Protein AF-A0A925SVD8-F1 (afdb_monomer)

Sequence (324 aa):
MEVRPSERQLLVEGKPATVGARAFDVLMALIDHRDRVVSKNELLDMVWPGLVVEENNLQVQVSSLRKLLGAQSVATVPGRGYRFTLEPEVQEAAAAGAIPARRHNLPSQLTSFIGREQDIADVRQCLAAKRLVTLTSVGGTGKSRLSLQVGAQVVEEFADGVWFVELAPLSDERRVPHAVASVLGVKEEAGRPIIEALVRYARDRQLLVILDNCEHVLQACADLAKQLLQAGERVKILASSREQLHVTGEAIFPVGALDEAEAMRLFVERTVAVQPSFEVTTQNSHHVQEICRRLDGLPLAIELAAARMRAMPVDAIAARLNDC

pLDDT: mean 85.25, std 14.2, range [26.19, 98.75]

Radius of gyration: 24.55 Å; Cα contacts (8 Å, |Δi|>4): 485; chains: 1; bounding box: 46×62×60 Å

Foldseek 3Di:
DDADVVVLWDADPNHTDDADPLLSQLVVVQVVVQVDFAALVNSCCRSPPPDDDDSVVSVVSVVSCCVRHNVQQWDADPPGHIHGGDDPCPPPPDDPDCPDPQLEDQDDDPADDFDPPVVLVVVLVCVVVFQAEEEADPDLLCLVVSLSVSQVVCQVVWPNGEFEFECVVDPDLLCPLVSVCVRSVFDDDPPDDSLVSLLVVLQDGQYEYEAEACANNLQSCQVSSQSSVVRHVNHGYYYYYNDDSPHPRYDYDYRAADDLVRLLVLLQRLLCVQVVPDDDDPVCVVLSSLQCVLQRNRNNSSNVLSNCCNPDPSNVSSVVSVVD

Secondary structure (DSSP, 8-state):
-EEEGGGTEEEETTEEE---HHHHHHHHHHHHTTTSPBPHHHHHHHHSTT----HHHHHHHHHHHHHHH-TTSEEEETTTEEEE----------SSS--PPPSB-PPPPSS---S-HHHHHHHHHHHHH-SEEEEE-SSSS-HHHHHHHHHHHTGGG-TT-EEEEE-TT-S-GGGHHHHHHHHHTPPPPTTS-HHHHHHHHHHT---EEEEE-GGGSHHHHHHHHHHHHHH-TT-EEEEEESS----TTEEEEE--PPPHHHHHHHHHHHHHTT-TT----TTTHHHHHHHHHHTTT-HHHHHHHHHHTTTS-HHHHHHHHHT-

Structure (mmCIF, N/CA/C/O backbone):
data_AF-A0A925SVD8-F1
#
_entry.id   AF-A0A925SVD8-F1
#
loop_
_atom_site.group_PDB
_atom_site.id
_atom_site.type_symbol
_atom_site.label_atom_id
_atom_site.label_alt_id
_atom_site.label_comp_id
_atom_site.label_asym_id
_atom_site.label_entity_id
_atom_site.label_seq_id
_atom_site.pdbx_PDB_ins_code
_atom_site.Cartn_x
_atom_site.Cartn_y
_atom_site.Cartn_z
_atom_site.occupancy
_atom_site.B_iso_or_equiv
_atom_site.auth_seq_id
_atom_site.auth_comp_id
_atom_site.auth_asym_id
_atom_site.auth_atom_id
_atom_site.pdbx_PDB_model_num
ATOM 1 N N . MET A 1 1 ? 14.799 -16.459 19.515 1.00 70.56 1 MET A N 1
ATOM 2 C CA . MET A 1 1 ? 15.379 -17.075 18.289 1.00 70.56 1 MET A CA 1
ATOM 3 C C . MET A 1 1 ? 14.874 -16.300 17.081 1.00 70.56 1 MET A C 1
ATOM 5 O O . MET A 1 1 ? 13.679 -16.052 17.017 1.00 70.56 1 MET A O 1
ATOM 9 N N . GLU A 1 2 ? 15.748 -15.949 16.142 1.00 73.62 2 GLU A N 1
ATOM 10 C CA . GLU A 1 2 ? 15.399 -15.283 14.878 1.00 73.62 2 GLU A CA 1
ATOM 11 C C . GLU A 1 2 ? 15.737 -16.223 13.711 1.00 73.62 2 GLU A C 1
ATOM 13 O O . GLU A 1 2 ? 16.806 -16.831 13.684 1.00 73.62 2 GLU A O 1
ATOM 18 N N . VAL A 1 3 ? 14.819 -16.375 12.757 1.00 71.69 3 VAL A N 1
ATOM 19 C CA . VAL A 1 3 ? 15.037 -17.163 11.536 1.00 71.69 3 VAL A CA 1
ATOM 20 C C . VAL A 1 3 ? 15.052 -16.200 10.361 1.00 71.69 3 VAL A C 1
ATOM 22 O O . VAL A 1 3 ? 14.144 -15.382 10.234 1.00 71.69 3 VAL A O 1
ATOM 25 N N . ARG A 1 4 ? 16.061 -16.307 9.496 1.00 75.94 4 ARG A N 1
ATOM 26 C CA . ARG A 1 4 ? 16.175 -15.559 8.238 1.00 75.94 4 ARG A CA 1
ATOM 27 C C . ARG A 1 4 ? 16.031 -16.533 7.070 1.00 75.94 4 ARG A C 1
ATOM 29 O O . ARG A 1 4 ? 17.027 -17.137 6.661 1.00 75.94 4 ARG A O 1
ATOM 36 N N . PRO A 1 5 ? 14.811 -16.726 6.532 1.00 68.81 5 PRO A N 1
ATOM 37 C CA . PRO A 1 5 ? 14.557 -17.721 5.490 1.00 68.81 5 PRO A CA 1
ATOM 38 C C . PRO A 1 5 ? 15.345 -17.464 4.201 1.00 68.81 5 PRO A C 1
ATOM 40 O O . PRO A 1 5 ? 15.868 -18.405 3.609 1.00 68.81 5 PRO A O 1
ATOM 43 N N . SER A 1 6 ? 15.494 -16.195 3.805 1.00 66.62 6 SER A N 1
ATOM 44 C CA . SER A 1 6 ? 16.227 -15.773 2.600 1.00 66.62 6 SER A CA 1
ATOM 45 C C . SER A 1 6 ? 17.720 -16.107 2.647 1.00 66.62 6 SER A C 1
ATOM 47 O O . SER A 1 6 ? 18.318 -16.401 1.616 1.00 66.62 6 SER A O 1
ATOM 49 N N . GLU A 1 7 ? 18.314 -16.096 3.840 1.00 70.25 7 GLU A N 1
ATOM 50 C CA . GLU A 1 7 ? 19.741 -16.358 4.068 1.00 70.25 7 GLU A CA 1
ATOM 51 C C . GLU A 1 7 ? 20.000 -17.794 4.561 1.00 70.25 7 GLU A C 1
ATOM 53 O O . GLU A 1 7 ? 21.148 -18.168 4.798 1.00 70.25 7 GLU A O 1
ATOM 58 N N . ARG A 1 8 ? 18.940 -18.601 4.742 1.00 71.44 8 ARG A N 1
ATOM 59 C CA . ARG A 1 8 ? 18.958 -19.904 5.443 1.00 71.44 8 ARG A CA 1
ATOM 60 C C . ARG A 1 8 ? 19.734 -19.845 6.762 1.00 71.44 8 ARG A C 1
ATOM 62 O O . ARG A 1 8 ? 20.471 -20.768 7.114 1.00 71.44 8 ARG A O 1
ATOM 69 N N . GLN A 1 9 ? 19.574 -18.737 7.482 1.00 75.75 9 GLN A N 1
ATOM 70 C CA . GLN A 1 9 ? 20.319 -18.451 8.700 1.00 75.75 9 GLN A CA 1
ATOM 71 C C . GLN A 1 9 ? 19.401 -18.522 9.919 1.00 75.75 9 GLN A C 1
ATOM 73 O O . GLN A 1 9 ? 18.263 -18.053 9.904 1.00 75.75 9 GLN A O 1
ATOM 78 N N . LEU A 1 10 ? 19.916 -19.121 10.987 1.00 77.88 10 LEU A N 1
ATOM 79 C CA . LEU A 1 10 ? 19.254 -19.245 12.277 1.00 77.88 10 LEU A CA 1
ATOM 80 C C . LEU A 1 10 ? 20.078 -18.484 13.311 1.00 77.88 10 LEU A C 1
ATOM 82 O O . LEU A 1 10 ? 21.273 -18.740 13.435 1.00 77.88 10 LEU A O 1
ATOM 86 N N . LEU A 1 11 ? 19.463 -17.569 14.053 1.00 74.12 11 LEU A N 1
ATOM 87 C CA . LEU A 1 11 ? 20.093 -16.874 15.168 1.00 74.12 11 LEU A CA 1
ATOM 88 C C . LEU A 1 11 ? 19.467 -17.347 16.482 1.00 74.12 11 LEU A C 1
ATOM 90 O O . LEU A 1 11 ? 18.262 -17.209 16.720 1.00 74.12 11 LEU A O 1
ATOM 94 N N . VAL A 1 12 ? 20.304 -17.882 17.364 1.00 74.75 12 VAL A N 1
ATOM 95 C CA . VAL A 1 12 ? 19.928 -18.289 18.722 1.00 74.75 12 VAL A CA 1
ATOM 96 C C . VAL A 1 12 ? 20.603 -17.313 19.674 1.00 74.75 12 VAL A C 1
ATOM 98 O O . VAL A 1 12 ? 21.812 -17.118 19.590 1.00 74.75 12 VAL A O 1
ATOM 101 N N . GLU A 1 13 ? 19.815 -16.630 20.508 1.00 69.44 13 GLU A N 1
ATOM 102 C CA . GLU A 1 13 ? 20.315 -15.586 21.423 1.00 69.44 13 GLU A CA 1
ATOM 103 C C . GLU A 1 13 ? 21.157 -14.500 20.708 1.00 69.44 13 GLU A C 1
ATOM 105 O O . GLU A 1 13 ? 22.177 -14.033 21.210 1.00 69.44 13 GLU A O 1
ATOM 110 N N . GLY A 1 14 ? 20.758 -14.125 19.484 1.00 62.66 14 GLY A N 1
ATOM 111 C CA . GLY A 1 14 ? 21.445 -13.110 18.673 1.00 62.66 14 GLY A CA 1
ATOM 112 C C . GLY A 1 14 ? 22.752 -13.569 18.012 1.00 62.66 14 GLY A C 1
ATOM 113 O O . GLY A 1 14 ? 23.399 -12.767 17.340 1.00 62.66 14 GLY A O 1
ATOM 114 N N . LYS A 1 15 ? 23.150 -14.842 18.152 1.00 69.50 15 LYS A N 1
ATOM 115 C CA . LYS A 1 15 ? 24.344 -15.410 17.503 1.00 69.50 15 LYS A CA 1
ATOM 116 C C . LYS A 1 15 ? 23.958 -16.352 16.360 1.00 69.50 15 LYS A C 1
ATOM 118 O O . LYS A 1 15 ? 23.052 -17.166 16.549 1.00 69.50 15 LYS A O 1
ATOM 123 N N . PRO A 1 16 ? 24.649 -16.306 15.204 1.00 73.12 16 PRO A N 1
ATOM 124 C CA . PRO A 1 16 ? 24.444 -17.279 14.137 1.00 73.12 16 PRO A CA 1
ATOM 125 C C . PRO A 1 16 ? 24.694 -18.703 14.644 1.00 73.12 16 PRO A C 1
ATOM 127 O O . PRO A 1 16 ? 25.781 -19.021 15.128 1.00 73.12 16 PRO A O 1
ATOM 130 N N . ALA A 1 17 ? 23.683 -19.555 14.531 1.00 76.69 17 ALA A N 1
ATOM 131 C CA . ALA A 1 17 ? 23.743 -20.968 14.856 1.00 76.69 17 ALA A CA 1
ATOM 132 C C . ALA A 1 17 ? 23.874 -21.786 13.567 1.00 76.69 17 ALA A C 1
ATOM 134 O O . ALA A 1 17 ? 23.089 -21.639 12.628 1.00 76.69 17 ALA A O 1
ATOM 135 N N . THR A 1 18 ? 24.861 -22.680 13.528 1.00 74.25 18 THR A N 1
ATOM 136 C CA . THR A 1 18 ? 25.058 -23.589 12.396 1.00 74.25 18 THR A CA 1
ATOM 137 C C . THR A 1 18 ? 23.986 -24.674 12.419 1.00 74.25 18 THR A C 1
ATOM 139 O O . THR A 1 18 ? 24.006 -25.565 13.268 1.00 74.25 18 THR A O 1
ATOM 142 N N . VAL A 1 19 ? 23.058 -24.616 11.467 1.00 78.44 19 VAL A N 1
ATOM 143 C CA . VAL A 1 19 ? 21.990 -25.603 11.284 1.00 78.44 19 VAL A CA 1
ATOM 144 C C . VAL A 1 19 ? 22.141 -26.266 9.918 1.00 78.44 19 VAL A C 1
ATOM 146 O O . VAL A 1 19 ? 22.350 -25.603 8.906 1.00 78.44 19 VAL A O 1
ATOM 149 N N . GLY A 1 20 ? 22.089 -27.599 9.882 1.00 70.75 20 GLY A N 1
ATOM 150 C CA . GLY A 1 20 ? 22.174 -28.341 8.623 1.00 70.75 20 GLY A CA 1
ATOM 151 C C . GLY A 1 20 ? 20.974 -28.038 7.722 1.00 70.75 20 GLY A C 1
ATOM 152 O O . GLY A 1 20 ? 19.866 -27.864 8.222 1.00 70.75 20 GLY A O 1
ATOM 153 N N . ALA A 1 21 ? 21.170 -28.031 6.399 1.00 72.81 21 ALA A N 1
ATOM 154 C CA . ALA A 1 21 ? 20.137 -27.645 5.429 1.00 72.81 21 ALA A CA 1
ATOM 155 C C . ALA A 1 21 ? 18.789 -28.362 5.648 1.00 72.81 21 ALA A C 1
ATOM 157 O O . ALA A 1 21 ? 17.744 -27.725 5.655 1.00 72.81 21 ALA A O 1
ATOM 158 N N . ARG A 1 22 ? 18.817 -29.672 5.931 1.00 78.44 22 ARG A N 1
ATOM 159 C CA . ARG A 1 22 ? 17.603 -30.462 6.199 1.00 78.44 22 ARG A CA 1
ATOM 160 C C . ARG A 1 22 ? 16.969 -30.177 7.560 1.00 78.44 22 ARG A C 1
ATOM 162 O O . ARG A 1 22 ? 15.751 -30.196 7.665 1.00 78.44 22 ARG A O 1
ATOM 169 N N . ALA A 1 23 ? 17.763 -29.887 8.589 1.00 77.00 23 ALA A N 1
ATOM 170 C CA . ALA A 1 23 ? 17.227 -29.441 9.874 1.00 77.00 23 ALA A CA 1
ATOM 171 C C . ALA A 1 23 ? 16.544 -28.072 9.737 1.00 77.00 23 ALA A C 1
ATOM 173 O O . ALA A 1 23 ? 15.492 -27.862 10.332 1.00 77.00 23 ALA A O 1
ATOM 174 N N . PHE A 1 24 ? 17.104 -27.174 8.920 1.00 78.75 24 PHE A N 1
ATOM 175 C CA . PHE A 1 24 ? 16.494 -25.881 8.612 1.00 78.75 24 PHE A CA 1
ATOM 176 C C . PHE A 1 24 ? 15.149 -26.050 7.896 1.00 78.75 24 PHE A C 1
ATOM 178 O O . PHE A 1 24 ? 14.172 -25.416 8.276 1.00 78.75 24 PHE A O 1
ATOM 185 N N . ASP A 1 25 ? 15.071 -26.960 6.925 1.00 81.38 25 ASP A N 1
ATOM 186 C CA . ASP A 1 25 ? 13.829 -27.225 6.188 1.00 81.38 25 ASP A CA 1
ATOM 187 C C . ASP A 1 25 ? 12.735 -27.817 7.096 1.00 81.38 25 ASP A C 1
ATOM 189 O O . ASP A 1 25 ? 11.585 -27.385 7.040 1.00 81.38 25 ASP A O 1
ATOM 193 N N . VAL A 1 26 ? 13.095 -28.737 8.004 1.00 82.00 26 VAL A N 1
ATOM 194 C CA . VAL A 1 26 ? 12.173 -29.247 9.041 1.00 82.00 26 VAL A CA 1
ATOM 195 C C . VAL A 1 26 ? 11.711 -28.124 9.974 1.00 82.00 26 VAL A C 1
ATOM 197 O O . VAL A 1 26 ? 10.539 -28.080 10.343 1.00 82.00 26 VAL A O 1
ATOM 200 N N . LEU A 1 27 ? 12.609 -27.213 10.360 1.00 84.12 27 LEU A N 1
ATOM 201 C CA . LEU A 1 27 ? 12.273 -26.068 11.206 1.00 84.12 27 LEU A CA 1
ATOM 202 C C . LEU A 1 27 ? 11.280 -25.130 10.511 1.00 84.12 27 LEU A C 1
ATOM 204 O O . LEU A 1 27 ? 10.282 -24.767 11.126 1.00 84.12 27 LEU A O 1
ATOM 208 N N . MET A 1 28 ? 11.517 -24.785 9.244 1.00 83.31 28 MET A N 1
ATOM 209 C CA . MET A 1 28 ? 10.611 -23.942 8.457 1.00 83.31 28 MET A CA 1
ATOM 210 C C . MET A 1 28 ? 9.228 -24.582 8.317 1.00 83.31 28 MET A C 1
ATOM 212 O O . MET A 1 28 ? 8.232 -23.948 8.647 1.00 83.31 28 MET A O 1
ATOM 216 N N . ALA A 1 29 ? 9.165 -25.869 7.960 1.00 83.31 29 ALA A N 1
ATOM 217 C CA . ALA A 1 29 ? 7.898 -26.588 7.824 1.00 83.31 29 ALA A CA 1
ATOM 218 C C . ALA A 1 29 ? 7.081 -26.615 9.131 1.00 83.31 29 ALA A C 1
ATOM 220 O O . ALA A 1 29 ? 5.852 -26.538 9.103 1.00 83.31 29 ALA A O 1
ATOM 221 N N . LEU A 1 30 ? 7.758 -26.709 10.281 1.00 84.56 30 LEU A N 1
ATOM 222 C CA . LEU A 1 30 ? 7.135 -26.671 11.605 1.00 84.56 30 LEU A CA 1
ATOM 223 C C . LEU A 1 30 ? 6.723 -25.254 12.044 1.00 84.56 30 LEU A C 1
ATOM 225 O O . LEU A 1 30 ? 5.739 -25.123 12.769 1.00 84.56 30 LEU A O 1
ATOM 229 N N . ILE A 1 31 ? 7.453 -24.213 11.630 1.00 83.06 31 ILE A N 1
ATOM 230 C CA . ILE A 1 31 ? 7.105 -22.806 11.895 1.00 83.06 31 ILE A CA 1
ATOM 231 C C . ILE A 1 31 ? 5.874 -22.395 11.082 1.00 83.06 31 ILE A C 1
ATOM 233 O O . ILE A 1 31 ? 4.952 -21.809 11.651 1.00 83.06 31 ILE A O 1
ATOM 237 N N . ASP A 1 32 ? 5.830 -22.758 9.799 1.00 83.69 32 ASP A N 1
ATOM 238 C CA . ASP A 1 32 ? 4.720 -22.434 8.891 1.00 83.69 32 ASP A CA 1
ATOM 239 C C . ASP A 1 32 ? 3.393 -23.075 9.333 1.00 83.69 32 ASP A C 1
ATOM 241 O O . ASP A 1 32 ? 2.320 -22.562 9.030 1.00 83.69 32 ASP A O 1
ATOM 245 N N . HIS A 1 33 ? 3.462 -24.163 10.109 1.00 86.00 33 HIS A N 1
ATOM 246 C CA . HIS A 1 33 ? 2.309 -24.913 10.622 1.00 86.00 33 HIS A CA 1
ATOM 247 C C . HIS A 1 33 ? 2.248 -24.943 12.156 1.00 86.00 33 HIS A C 1
ATOM 249 O O . HIS A 1 33 ? 1.769 -25.909 12.759 1.00 86.00 33 HIS A O 1
ATOM 255 N N . ARG A 1 34 ? 2.773 -23.904 12.816 1.00 81.81 34 ARG A N 1
ATOM 256 C CA . ARG A 1 34 ? 2.889 -23.839 14.285 1.00 81.81 34 ARG A CA 1
ATOM 257 C C . ARG A 1 34 ? 1.554 -23.896 15.039 1.00 81.81 34 ARG A C 1
ATOM 259 O O . ARG A 1 34 ? 1.544 -24.143 16.244 1.00 81.81 34 ARG A O 1
ATOM 266 N N . ASP A 1 35 ? 0.449 -23.625 14.356 1.00 78.19 35 ASP A N 1
ATOM 267 C CA . ASP A 1 35 ? -0.920 -23.622 14.874 1.00 78.19 35 ASP A CA 1
ATOM 268 C C . ASP A 1 35 ? -1.498 -25.036 15.058 1.00 78.19 35 ASP A C 1
ATOM 270 O O . ASP A 1 35 ? -2.463 -25.221 15.804 1.00 78.19 35 ASP A O 1
ATOM 274 N N . ARG A 1 36 ? -0.885 -26.057 14.446 1.00 85.44 36 ARG A N 1
ATOM 275 C CA . ARG A 1 36 ? -1.334 -27.452 14.532 1.00 85.44 36 ARG A CA 1
ATOM 276 C C . ARG A 1 36 ? -0.186 -28.438 14.745 1.00 85.44 36 ARG A C 1
ATOM 278 O O . ARG A 1 36 ? 0.990 -28.096 14.783 1.00 85.44 36 ARG A O 1
ATOM 285 N N . VAL A 1 37 ? -0.543 -29.703 14.958 1.00 85.25 37 VAL A N 1
ATOM 286 C CA . VAL A 1 37 ? 0.425 -30.809 14.961 1.00 85.25 37 VAL A CA 1
ATOM 287 C C . VAL A 1 37 ? 0.609 -31.262 13.518 1.00 85.25 37 VAL A C 1
ATOM 289 O O . VAL A 1 37 ? -0.381 -31.543 12.843 1.00 85.25 37 VAL A O 1
ATOM 292 N N . VAL A 1 38 ? 1.857 -31.357 13.068 1.00 86.88 38 VAL A N 1
ATOM 293 C CA . VAL A 1 38 ? 2.214 -31.837 11.729 1.00 86.88 38 VAL A CA 1
ATOM 294 C C . VAL A 1 38 ? 2.604 -33.306 11.820 1.00 86.88 38 VAL A C 1
ATOM 296 O O . VAL A 1 38 ? 3.414 -33.691 12.674 1.00 86.88 38 VAL A O 1
ATOM 299 N N . SER A 1 39 ? 2.017 -34.146 10.968 1.00 86.12 39 SER A N 1
ATOM 300 C CA . SER A 1 39 ? 2.292 -35.585 11.006 1.00 86.12 39 SER A CA 1
ATOM 301 C C . SER A 1 39 ? 3.693 -35.922 10.486 1.00 86.12 39 SER A C 1
ATOM 303 O O . SER A 1 39 ? 4.311 -35.144 9.761 1.00 86.12 39 SER A O 1
ATOM 305 N N . LYS A 1 40 ? 4.221 -37.099 10.854 1.00 80.81 40 LYS A N 1
ATOM 306 C CA . LYS A 1 40 ? 5.542 -37.543 10.373 1.00 80.81 40 LYS A CA 1
ATOM 307 C C . LYS A 1 40 ? 5.587 -37.654 8.848 1.00 80.81 40 LYS A C 1
ATOM 309 O O . LYS A 1 40 ? 6.543 -37.180 8.253 1.00 80.81 40 LYS A O 1
ATOM 314 N N . ASN A 1 41 ? 4.558 -38.249 8.244 1.00 81.38 41 ASN A N 1
ATOM 315 C CA . ASN A 1 41 ? 4.484 -38.447 6.794 1.00 81.38 41 ASN A CA 1
ATOM 316 C C . ASN A 1 41 ? 4.405 -37.105 6.066 1.00 81.38 41 ASN A C 1
ATOM 318 O O . ASN A 1 41 ? 5.150 -36.874 5.129 1.00 81.38 41 ASN A O 1
ATOM 322 N N . GLU A 1 42 ? 3.595 -36.181 6.582 1.00 82.38 42 GLU A N 1
ATOM 323 C CA . GLU A 1 42 ? 3.476 -34.826 6.041 1.00 82.38 42 GLU A CA 1
ATOM 324 C C . GLU A 1 42 ? 4.815 -34.069 6.108 1.00 82.38 42 GLU A C 1
ATOM 326 O O . GLU A 1 42 ? 5.219 -33.449 5.131 1.00 82.38 42 GLU A O 1
ATOM 331 N N . LEU A 1 43 ? 5.565 -34.174 7.215 1.00 83.25 43 LEU A N 1
ATOM 332 C CA . LEU A 1 43 ? 6.913 -33.591 7.310 1.00 83.25 43 LEU A CA 1
ATOM 333 C C . LEU A 1 43 ? 7.916 -34.251 6.359 1.00 83.25 43 LEU A C 1
ATOM 335 O O . LEU A 1 43 ? 8.779 -33.559 5.817 1.00 83.25 43 LEU A O 1
ATOM 339 N N . LEU A 1 44 ? 7.827 -35.570 6.171 1.00 81.06 44 LEU A N 1
ATOM 340 C CA . LEU A 1 44 ? 8.678 -36.289 5.225 1.00 81.06 44 LEU A CA 1
ATOM 341 C C . LEU A 1 44 ? 8.396 -35.839 3.789 1.00 81.06 44 LEU A C 1
ATOM 343 O O . LEU A 1 44 ? 9.342 -35.517 3.076 1.00 81.06 44 LEU A O 1
ATOM 347 N N . ASP A 1 45 ? 7.126 -35.715 3.408 1.00 81.50 45 ASP A N 1
ATOM 348 C CA . ASP A 1 45 ? 6.717 -35.275 2.071 1.00 81.50 45 ASP A CA 1
ATOM 349 C C . ASP A 1 45 ? 7.096 -33.811 1.799 1.00 81.50 45 ASP A C 1
ATOM 351 O O . ASP A 1 45 ? 7.557 -33.484 0.705 1.00 81.50 45 ASP A O 1
ATOM 355 N N . MET A 1 46 ? 6.957 -32.928 2.795 1.00 80.50 46 MET A N 1
ATOM 356 C CA . MET A 1 46 ? 7.314 -31.510 2.656 1.00 80.50 46 MET A CA 1
ATOM 357 C C . MET A 1 46 ? 8.824 -31.289 2.535 1.00 80.50 46 MET A C 1
ATOM 359 O O . MET A 1 46 ? 9.269 -30.470 1.732 1.00 80.50 46 MET A O 1
ATOM 363 N N . VAL A 1 47 ? 9.625 -31.994 3.337 1.00 81.19 47 VAL A N 1
ATOM 364 C CA . VAL A 1 47 ? 11.076 -31.755 3.402 1.00 81.19 47 VAL A CA 1
ATOM 365 C C . VAL A 1 47 ? 11.847 -32.630 2.410 1.00 81.19 47 VAL A C 1
ATOM 367 O O . VAL A 1 47 ? 12.881 -32.207 1.889 1.00 81.19 47 VAL A O 1
ATOM 370 N N . TRP A 1 48 ? 11.357 -33.829 2.099 1.00 80.88 48 TRP A N 1
ATOM 371 C CA . TRP A 1 48 ? 11.981 -34.786 1.180 1.00 80.88 48 TRP A CA 1
ATOM 372 C C . TRP A 1 48 ? 11.003 -35.252 0.086 1.00 80.88 48 TRP A C 1
ATOM 374 O O . TRP A 1 48 ? 10.728 -36.449 -0.025 1.00 80.88 48 TRP A O 1
ATOM 384 N N . PRO A 1 49 ? 10.507 -34.342 -0.772 1.00 71.62 49 PRO A N 1
ATOM 385 C CA . PRO A 1 49 ? 9.540 -34.703 -1.803 1.00 71.62 49 PRO A CA 1
ATOM 386 C C . PRO A 1 49 ? 10.119 -35.758 -2.758 1.00 71.62 49 PRO A C 1
ATOM 388 O O . PRO A 1 49 ? 11.184 -35.565 -3.347 1.00 71.62 49 PRO A O 1
ATOM 391 N N . GLY A 1 50 ? 9.412 -36.882 -2.909 1.00 60.69 50 GLY A N 1
ATOM 392 C CA . GLY A 1 50 ? 9.775 -37.958 -3.840 1.00 60.69 50 GLY A CA 1
ATOM 393 C C . GLY A 1 50 ? 10.954 -38.842 -3.413 1.00 60.69 50 GLY A C 1
ATOM 394 O O . GLY A 1 50 ? 11.438 -39.628 -4.228 1.00 60.69 50 GLY A O 1
ATOM 395 N N . LEU A 1 51 ? 11.424 -38.744 -2.164 1.00 68.00 51 LEU A N 1
ATOM 396 C CA . LEU A 1 51 ? 12.494 -39.587 -1.622 1.00 68.00 51 LEU A CA 1
ATOM 397 C C . LEU A 1 51 ? 11.946 -40.520 -0.536 1.00 68.00 51 LEU A C 1
ATOM 399 O O . LEU A 1 51 ? 11.286 -40.078 0.399 1.00 68.00 51 LEU A O 1
ATOM 403 N N . VAL A 1 52 ? 12.271 -41.813 -0.616 1.00 60.19 52 VAL A N 1
ATOM 404 C CA . VAL A 1 52 ? 11.979 -42.763 0.467 1.00 60.19 52 VAL A CA 1
ATOM 405 C C . VAL A 1 52 ? 13.047 -42.598 1.544 1.00 60.19 52 VAL A C 1
ATOM 407 O O . VAL A 1 52 ? 14.204 -42.963 1.343 1.00 60.19 52 VAL A O 1
ATOM 410 N N . VAL A 1 53 ? 12.666 -42.016 2.679 1.00 69.69 53 VAL A N 1
ATOM 411 C CA . VAL A 1 53 ? 13.566 -41.735 3.802 1.00 69.69 53 VAL A CA 1
ATOM 412 C C . VAL A 1 53 ? 13.086 -42.493 5.039 1.00 69.69 53 VAL A C 1
ATOM 414 O O . VAL A 1 53 ? 11.902 -42.481 5.360 1.00 69.69 53 VAL A O 1
ATOM 417 N N . GLU A 1 54 ? 14.005 -43.145 5.755 1.00 62.38 54 GLU A N 1
ATOM 418 C CA . GLU A 1 54 ? 13.680 -43.810 7.022 1.00 62.38 54 GLU A CA 1
ATOM 419 C C . GLU A 1 54 ? 13.192 -42.808 8.081 1.00 62.38 54 GLU A C 1
ATOM 421 O O . GLU A 1 54 ? 13.795 -41.745 8.254 1.00 62.38 54 GLU A O 1
ATOM 426 N N . GLU A 1 55 ? 12.173 -43.174 8.870 1.00 58.81 55 GLU A N 1
ATOM 427 C CA . GLU A 1 55 ? 11.621 -42.321 9.942 1.00 58.81 55 GLU A CA 1
ATOM 428 C C . GLU A 1 55 ? 12.684 -41.806 10.932 1.00 58.81 55 GLU A C 1
ATOM 430 O O . GLU A 1 55 ? 12.544 -40.718 11.503 1.00 58.81 55 GLU A O 1
ATOM 435 N N . ASN A 1 56 ? 13.767 -42.564 11.123 1.00 65.75 56 ASN A N 1
ATOM 436 C CA . ASN A 1 56 ? 14.884 -42.198 11.990 1.00 65.75 56 ASN A CA 1
ATOM 437 C C . ASN A 1 56 ? 15.567 -40.891 11.553 1.00 65.75 56 ASN A C 1
ATOM 439 O O . ASN A 1 56 ? 16.038 -40.137 12.404 1.00 65.75 56 ASN A O 1
ATOM 443 N N . ASN A 1 57 ? 15.571 -40.555 10.257 1.00 69.50 57 ASN A N 1
ATOM 444 C CA . ASN A 1 57 ? 16.159 -39.301 9.775 1.00 69.50 57 ASN A CA 1
ATOM 445 C C . ASN A 1 57 ? 15.409 -38.072 10.295 1.00 69.50 57 ASN A C 1
ATOM 447 O O . ASN A 1 57 ? 16.046 -37.111 10.731 1.00 69.50 57 ASN A O 1
ATOM 451 N N . LEU A 1 58 ? 14.072 -38.108 10.314 1.00 75.94 58 LEU A N 1
ATOM 452 C CA . LEU A 1 58 ? 13.263 -37.015 10.861 1.00 75.94 58 LEU A CA 1
ATOM 453 C C . LEU A 1 58 ? 13.539 -36.839 12.362 1.00 75.94 58 LEU A C 1
ATOM 455 O O . LEU A 1 58 ? 13.708 -35.715 12.835 1.00 75.94 58 LEU A O 1
ATOM 459 N N . GLN A 1 59 ? 13.680 -37.941 13.105 1.00 73.00 59 GLN A N 1
ATOM 460 C CA . GLN A 1 59 ? 14.043 -37.899 14.526 1.00 73.00 59 GLN A CA 1
ATOM 461 C C . GLN A 1 59 ? 15.431 -37.293 14.767 1.00 73.00 59 GLN A C 1
ATOM 463 O O . GLN A 1 59 ? 15.604 -36.529 15.723 1.00 73.00 59 GLN A O 1
ATOM 468 N N . VAL A 1 60 ? 16.410 -37.586 13.904 1.00 75.50 60 VAL A N 1
ATOM 469 C CA . VAL A 1 60 ? 17.759 -36.998 13.971 1.00 75.50 60 VAL A CA 1
ATOM 470 C C . VAL A 1 60 ? 17.705 -35.487 13.741 1.00 75.50 60 VAL A C 1
ATOM 472 O O . VAL A 1 60 ? 18.305 -34.740 14.516 1.00 75.50 60 VAL A O 1
ATOM 475 N N . GLN A 1 61 ? 16.946 -35.014 12.746 1.00 79.88 61 GLN A N 1
ATOM 476 C CA . GLN A 1 61 ? 16.808 -33.573 12.493 1.00 79.88 61 GLN A CA 1
ATOM 477 C C . GLN A 1 61 ? 16.094 -32.857 13.647 1.00 79.88 61 GLN A C 1
ATOM 479 O O . GLN A 1 61 ? 16.584 -31.835 14.126 1.00 79.88 61 GLN A O 1
ATOM 484 N N . VAL A 1 62 ? 15.005 -33.426 14.175 1.00 79.19 62 VAL A N 1
ATOM 485 C CA . VAL A 1 62 ? 14.299 -32.870 15.346 1.00 79.19 62 VAL A CA 1
ATOM 486 C C . VAL A 1 62 ? 15.204 -32.844 16.584 1.00 79.19 62 VAL A C 1
ATOM 488 O O . VAL A 1 62 ? 15.173 -31.887 17.357 1.00 79.19 62 VAL A O 1
ATOM 491 N N . SER A 1 63 ? 16.055 -33.855 16.768 1.00 76.75 63 SER A N 1
ATOM 492 C CA . SER A 1 63 ? 17.025 -33.888 17.870 1.00 76.75 63 SER A CA 1
ATOM 493 C C . SER A 1 63 ? 18.104 -32.813 17.724 1.00 76.75 63 SER A C 1
ATOM 495 O O . SER A 1 63 ? 18.466 -32.176 18.713 1.00 76.75 63 SER A O 1
ATOM 497 N N . SER A 1 64 ? 18.588 -32.566 16.505 1.00 77.38 64 SER A N 1
ATOM 498 C CA . SER A 1 64 ? 19.513 -31.464 16.209 1.00 77.38 64 SER A CA 1
ATOM 499 C C . SER A 1 64 ? 18.871 -30.100 16.472 1.00 77.38 64 SER A C 1
ATOM 501 O O . SER A 1 64 ? 19.496 -29.251 17.103 1.00 77.38 64 SER A O 1
ATOM 503 N N . LEU A 1 65 ? 17.603 -29.913 16.091 1.00 78.56 65 LEU A N 1
ATOM 504 C CA . LEU A 1 65 ? 16.850 -28.695 16.402 1.00 78.56 65 LEU A CA 1
ATOM 505 C C . LEU A 1 65 ? 16.684 -28.495 17.911 1.00 78.56 65 LEU A C 1
ATOM 507 O O . LEU A 1 65 ? 16.948 -27.406 18.401 1.00 78.56 65 LEU A O 1
ATOM 511 N N . ARG A 1 66 ? 16.357 -29.542 18.677 1.00 81.88 66 ARG A N 1
ATOM 512 C CA . ARG A 1 66 ? 16.262 -29.456 20.148 1.00 81.88 66 ARG A CA 1
ATOM 513 C C . ARG A 1 66 ? 17.588 -29.127 20.827 1.00 81.88 66 ARG A C 1
ATOM 515 O O . ARG A 1 66 ? 17.590 -28.438 21.841 1.00 81.88 66 ARG A O 1
ATOM 522 N N . LYS A 1 67 ? 18.710 -29.611 20.288 1.00 77.50 67 LYS A N 1
ATOM 523 C CA . LYS A 1 67 ? 20.046 -29.252 20.792 1.00 77.50 67 LYS A CA 1
ATOM 524 C C . LYS A 1 67 ? 20.369 -27.778 20.550 1.00 77.50 67 LYS A C 1
ATOM 526 O O . LYS A 1 67 ? 21.009 -27.170 21.395 1.00 77.50 67 LYS A O 1
ATOM 531 N N . LEU A 1 68 ? 19.931 -27.228 19.418 1.00 77.25 68 LEU A N 1
ATOM 532 C CA . LEU A 1 68 ? 20.190 -25.837 19.041 1.00 77.25 68 LEU A CA 1
ATOM 533 C C . LEU A 1 68 ? 19.216 -24.846 19.689 1.00 77.25 68 LEU A C 1
ATOM 535 O O . LEU A 1 68 ? 19.618 -23.751 20.055 1.00 77.25 68 LEU A O 1
ATOM 539 N N . LEU A 1 69 ? 17.943 -25.220 19.815 1.00 76.56 69 LEU A N 1
ATOM 540 C CA . LEU A 1 69 ? 16.835 -24.329 20.178 1.00 76.56 69 LEU A CA 1
ATOM 541 C C . LEU A 1 69 ? 16.259 -24.595 21.573 1.00 76.56 69 LEU A C 1
ATOM 543 O O . LEU A 1 69 ? 15.312 -23.935 21.992 1.00 76.56 69 LEU A O 1
ATOM 547 N N . GLY A 1 70 ? 16.790 -25.593 22.277 1.00 77.38 70 GLY A N 1
ATOM 548 C CA . GLY A 1 70 ? 16.278 -26.067 23.557 1.00 77.38 70 GLY A CA 1
ATOM 549 C C . GLY A 1 70 ? 15.314 -27.248 23.418 1.00 77.38 70 GLY A C 1
ATOM 550 O O . GLY A 1 70 ? 14.612 -27.418 22.418 1.00 77.38 70 GLY A O 1
ATOM 551 N N . ALA A 1 71 ? 15.263 -28.090 24.453 1.00 74.06 71 ALA A N 1
ATOM 552 C CA . ALA A 1 71 ? 14.495 -29.339 24.453 1.00 74.06 71 ALA A CA 1
ATOM 553 C C . ALA A 1 71 ? 12.982 -29.139 24.234 1.00 74.06 71 ALA A C 1
ATOM 555 O O . ALA A 1 71 ? 12.327 -30.020 23.680 1.00 74.06 71 ALA A O 1
ATOM 556 N N . GLN A 1 72 ? 12.454 -27.972 24.618 1.00 77.75 72 GLN A N 1
ATOM 557 C CA . GLN A 1 72 ? 11.040 -27.604 24.487 1.00 77.75 72 GLN A CA 1
ATOM 558 C C . GLN A 1 72 ? 10.702 -26.933 23.149 1.00 77.75 72 GLN A C 1
ATOM 560 O O . GLN A 1 72 ? 9.586 -26.457 22.973 1.00 77.75 72 GLN A O 1
ATOM 565 N N . SER A 1 73 ? 11.639 -26.870 22.199 1.00 80.06 73 SER A N 1
ATOM 566 C CA . SER A 1 73 ? 11.416 -26.159 20.934 1.00 80.06 73 SER A CA 1
ATOM 567 C C . SER A 1 73 ? 10.469 -26.866 19.971 1.00 80.06 73 SER A C 1
ATOM 569 O O . SER A 1 73 ? 9.709 -26.225 19.248 1.00 80.06 73 SER A O 1
ATOM 571 N N . VAL A 1 74 ? 10.490 -28.197 19.990 1.00 83.25 74 VAL A N 1
ATOM 572 C CA . VAL A 1 74 ? 9.611 -29.051 19.194 1.00 83.25 74 VAL A CA 1
ATOM 573 C C . VAL A 1 74 ? 9.037 -30.120 20.111 1.00 83.25 74 VAL A C 1
ATOM 575 O O . VAL A 1 74 ? 9.771 -30.998 20.576 1.00 83.25 74 VAL A O 1
ATOM 578 N N . ALA A 1 75 ? 7.730 -30.094 20.348 1.00 82.88 75 ALA A N 1
ATOM 579 C CA . ALA A 1 75 ? 7.028 -31.134 21.088 1.00 82.88 75 A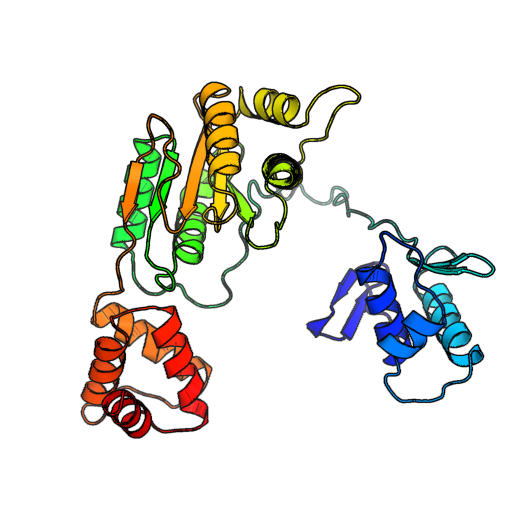LA A CA 1
ATOM 580 C C . ALA A 1 75 ? 6.739 -32.343 20.190 1.00 82.88 75 ALA A C 1
ATOM 582 O O . ALA A 1 75 ? 6.237 -32.202 19.074 1.00 82.88 75 ALA A O 1
ATOM 583 N N . THR A 1 76 ? 7.024 -33.547 20.693 1.00 81.75 76 THR A N 1
ATOM 584 C CA . THR A 1 76 ? 6.527 -34.790 20.084 1.00 81.75 76 THR A CA 1
ATOM 585 C C . THR A 1 76 ? 5.139 -35.076 20.643 1.00 81.75 76 THR A C 1
ATOM 587 O O . THR A 1 76 ? 4.989 -35.202 21.857 1.00 81.75 76 THR A O 1
ATOM 590 N N . VAL A 1 77 ? 4.144 -35.238 19.774 1.00 79.25 77 VAL A N 1
ATOM 591 C CA . VAL A 1 77 ? 2.812 -35.724 20.152 1.00 79.25 77 VAL A CA 1
ATOM 592 C C . VAL A 1 77 ? 2.728 -37.208 19.777 1.00 79.25 77 VAL A C 1
ATOM 594 O O . VAL A 1 77 ? 2.705 -37.524 18.580 1.00 79.25 77 VAL A O 1
ATOM 597 N N . PRO A 1 78 ? 2.719 -38.137 20.757 1.00 67.75 78 PRO A N 1
ATOM 598 C CA . PRO A 1 78 ? 2.727 -39.574 20.491 1.00 67.75 78 PRO A CA 1
ATOM 599 C C . PRO A 1 78 ? 1.617 -39.988 19.519 1.00 67.75 78 PRO A C 1
ATOM 601 O O . PRO A 1 78 ? 0.465 -39.589 19.672 1.00 67.75 78 PRO A O 1
ATOM 604 N N . GLY A 1 79 ? 1.979 -40.750 18.485 1.00 69.88 79 GLY A N 1
ATOM 605 C CA . GLY A 1 79 ? 1.048 -41.223 17.455 1.00 69.88 79 GLY A CA 1
ATOM 606 C C . GLY A 1 79 ? 0.493 -40.152 16.504 1.00 69.88 79 GLY A C 1
ATOM 607 O O . GLY A 1 79 ? -0.267 -40.505 15.611 1.00 69.88 79 GLY A O 1
ATOM 608 N N . ARG A 1 80 ? 0.853 -38.868 16.661 1.00 75.19 80 ARG A N 1
ATOM 609 C CA . ARG A 1 80 ? 0.325 -37.768 15.829 1.00 75.19 80 ARG A CA 1
ATOM 610 C C . ARG A 1 80 ? 1.391 -36.981 15.075 1.00 75.19 80 ARG A C 1
ATOM 612 O O . ARG A 1 80 ? 1.104 -36.537 13.974 1.00 75.19 80 ARG A O 1
ATOM 619 N N . GLY A 1 81 ? 2.604 -36.840 15.614 1.00 85.88 81 GLY A N 1
ATOM 620 C CA . GLY A 1 81 ? 3.712 -36.166 14.927 1.00 85.88 81 GLY A CA 1
ATOM 621 C C . GLY A 1 81 ? 4.420 -35.129 15.793 1.00 85.88 81 GLY A C 1
ATOM 622 O O . GLY A 1 81 ? 4.677 -35.381 16.973 1.00 85.88 81 GLY A O 1
ATOM 623 N N . TYR A 1 82 ? 4.758 -33.981 15.207 1.00 85.56 82 TYR A N 1
ATOM 624 C CA . TYR A 1 82 ? 5.554 -32.931 15.842 1.00 85.56 82 TYR A CA 1
ATOM 625 C C . TYR A 1 82 ? 4.846 -31.577 15.790 1.00 85.56 82 TYR A C 1
ATOM 627 O O . TYR A 1 82 ? 4.076 -31.296 14.876 1.00 85.56 82 TYR A O 1
ATOM 635 N N . ARG A 1 83 ? 5.112 -30.727 16.782 1.00 85.75 83 ARG A N 1
ATOM 636 C CA . ARG A 1 83 ? 4.601 -29.354 16.849 1.00 85.75 83 ARG A CA 1
ATOM 637 C C . ARG A 1 83 ? 5.706 -28.416 17.306 1.00 85.75 83 ARG A C 1
ATOM 639 O O . ARG A 1 83 ? 6.402 -28.733 18.270 1.00 85.75 83 ARG A O 1
ATOM 646 N N . PHE A 1 84 ? 5.840 -27.266 16.655 1.00 86.38 84 PHE A N 1
ATOM 647 C CA . PHE A 1 84 ? 6.736 -26.212 17.120 1.00 86.38 84 PHE A CA 1
ATOM 648 C C . PHE A 1 84 ? 6.156 -25.534 18.362 1.00 86.38 84 PHE A C 1
ATOM 650 O O . PHE A 1 84 ? 4.999 -25.118 18.362 1.00 86.38 84 PHE A O 1
ATOM 657 N N . THR A 1 85 ? 6.937 -25.460 19.435 1.00 78.62 85 THR A N 1
ATOM 658 C CA . THR A 1 85 ? 6.458 -25.034 20.759 1.00 78.62 85 THR A CA 1
ATOM 659 C C . THR A 1 85 ? 7.240 -23.876 21.357 1.00 78.62 85 THR A C 1
ATOM 661 O O . THR A 1 85 ? 6.882 -23.431 22.443 1.00 78.62 85 THR A O 1
ATOM 664 N N . LEU A 1 86 ? 8.244 -23.333 20.654 1.00 70.06 86 LEU A N 1
ATOM 665 C CA . LEU A 1 86 ? 8.756 -22.017 21.031 1.00 70.06 86 LEU A CA 1
ATOM 666 C C . LEU A 1 86 ? 7.684 -20.972 20.734 1.00 70.06 86 LEU A C 1
ATOM 668 O O . LEU A 1 86 ? 7.325 -20.707 19.581 1.00 70.06 86 LEU A O 1
ATOM 672 N N . GLU A 1 87 ? 7.179 -20.365 21.796 1.00 53.25 87 GLU A N 1
ATOM 673 C CA . GLU A 1 87 ? 6.537 -19.067 21.696 1.00 53.25 87 GLU A CA 1
ATOM 674 C C . GLU A 1 87 ? 7.586 -18.086 21.153 1.00 53.25 87 GLU A C 1
ATOM 676 O O . GLU A 1 87 ? 8.766 -18.193 21.507 1.00 53.25 87 GLU A O 1
ATOM 681 N N . PRO A 1 88 ? 7.220 -17.188 20.222 1.00 49.06 88 PRO A N 1
ATOM 682 C CA . PRO A 1 88 ? 8.159 -16.152 19.856 1.00 49.06 88 PRO A CA 1
ATOM 683 C C . PRO A 1 88 ? 8.375 -15.344 21.135 1.00 49.06 88 PRO A C 1
ATOM 685 O O . PRO A 1 88 ? 7.422 -14.773 21.664 1.00 49.06 88 PRO A O 1
ATOM 688 N N . GLU A 1 89 ? 9.606 -15.312 21.642 1.00 38.47 89 GLU A N 1
ATOM 689 C CA . GLU A 1 89 ? 10.028 -14.191 22.469 1.00 38.47 89 GLU A CA 1
ATOM 690 C C . GLU A 1 89 ? 9.829 -12.960 21.591 1.00 38.47 89 GLU A C 1
ATOM 692 O O . GLU A 1 89 ? 10.660 -12.614 20.750 1.00 38.47 89 GLU A O 1
ATOM 697 N N . VAL A 1 90 ? 8.650 -12.354 21.722 1.00 38.19 90 VAL A N 1
ATOM 698 C CA . VAL A 1 90 ? 8.435 -10.959 21.397 1.00 38.19 90 VAL A CA 1
ATOM 699 C C . VAL A 1 90 ? 9.464 -10.275 22.264 1.00 38.19 90 VAL A C 1
ATOM 701 O O . VAL A 1 90 ? 9.321 -10.219 23.483 1.00 38.19 90 VAL A O 1
ATOM 704 N N . GLN A 1 91 ? 10.570 -9.900 21.640 1.00 34.94 91 GLN A N 1
ATOM 705 C CA . GLN A 1 91 ? 11.653 -9.232 22.314 1.00 34.94 91 GLN A CA 1
ATOM 706 C C . GLN A 1 91 ? 11.099 -7.861 22.702 1.00 34.94 91 GLN A C 1
ATOM 708 O O . GLN A 1 91 ? 11.162 -6.901 21.936 1.00 34.94 91 GLN A O 1
ATOM 713 N N . GLU A 1 92 ? 10.483 -7.796 23.885 1.00 35.00 92 GLU A N 1
ATOM 714 C CA . GLU A 1 92 ? 10.476 -6.596 24.698 1.00 35.00 92 GLU A CA 1
ATOM 715 C C . GLU A 1 92 ? 11.937 -6.180 24.762 1.00 35.00 92 GLU A C 1
ATOM 717 O O . GLU A 1 92 ? 12.772 -6.827 25.396 1.00 35.00 92 GLU A O 1
ATOM 722 N N . ALA A 1 93 ? 12.259 -5.159 23.973 1.00 33.41 93 ALA A N 1
ATOM 723 C CA . ALA A 1 93 ? 13.537 -4.497 24.009 1.00 33.41 93 ALA A CA 1
ATOM 724 C C . ALA A 1 93 ? 13.769 -4.071 25.459 1.00 33.41 93 ALA A C 1
ATOM 726 O O . ALA A 1 93 ? 13.205 -3.085 25.937 1.00 33.41 93 ALA A O 1
ATOM 727 N N . ALA A 1 94 ? 14.565 -4.865 26.172 1.00 33.62 94 ALA A N 1
ATOM 728 C CA . ALA A 1 94 ? 15.063 -4.507 27.477 1.00 33.62 94 ALA A CA 1
ATOM 729 C C . ALA A 1 94 ? 15.745 -3.146 27.343 1.00 33.62 94 ALA A C 1
ATOM 731 O O . ALA A 1 94 ? 16.568 -2.925 26.453 1.00 33.62 94 ALA A O 1
ATOM 732 N N . ALA A 1 95 ? 15.329 -2.233 28.215 1.00 37.81 95 ALA A N 1
ATOM 733 C CA . ALA A 1 95 ? 15.757 -0.853 28.270 1.00 37.81 95 ALA A CA 1
ATOM 734 C C . ALA A 1 95 ? 17.290 -0.729 28.235 1.00 37.81 95 ALA A C 1
ATOM 736 O O . ALA A 1 95 ? 17.973 -0.881 29.244 1.00 37.81 95 ALA A O 1
ATOM 737 N N . ALA A 1 96 ? 17.816 -0.393 27.063 1.00 33.91 96 ALA A N 1
ATOM 738 C CA . ALA A 1 96 ? 19.155 0.133 26.862 1.00 33.91 96 ALA A CA 1
ATOM 739 C C . ALA A 1 96 ? 19.019 1.320 25.902 1.00 33.91 96 ALA A C 1
ATOM 741 O O . ALA A 1 96 ? 19.178 1.192 24.694 1.00 33.91 96 ALA A O 1
ATOM 742 N N . GLY A 1 97 ? 18.628 2.463 26.474 1.00 26.19 97 GLY A N 1
ATOM 743 C CA . GLY A 1 97 ? 18.271 3.681 25.748 1.00 26.19 97 GLY A CA 1
ATOM 744 C C . GLY A 1 97 ? 16.894 3.558 25.104 1.00 26.19 97 GLY A C 1
ATOM 745 O O . GLY A 1 97 ? 16.693 2.749 24.207 1.00 26.19 97 GLY A O 1
ATOM 746 N N . ALA A 1 98 ? 15.923 4.345 25.567 1.00 29.52 98 ALA A N 1
ATOM 747 C CA . ALA A 1 98 ? 14.612 4.428 24.938 1.00 29.52 98 ALA A CA 1
ATOM 748 C C . ALA A 1 98 ? 14.762 4.927 23.490 1.00 29.52 98 ALA A C 1
ATOM 750 O O . ALA A 1 98 ? 14.737 6.126 23.227 1.00 29.52 98 ALA A O 1
ATOM 751 N N . ILE A 1 99 ? 14.919 4.000 22.546 1.00 31.27 99 ILE A N 1
ATOM 752 C CA . ILE A 1 99 ? 14.534 4.234 21.163 1.00 31.27 99 ILE A CA 1
ATOM 753 C C . ILE A 1 99 ? 13.004 4.252 21.222 1.00 31.27 99 ILE A C 1
ATOM 755 O O . ILE A 1 99 ? 12.419 3.237 21.609 1.00 31.27 99 ILE A O 1
ATOM 759 N N . PRO A 1 100 ? 12.336 5.386 20.953 1.00 36.72 100 PRO A N 1
ATOM 760 C CA . PRO A 1 100 ? 10.883 5.437 21.014 1.00 36.72 100 PRO A CA 1
ATOM 761 C C . PRO A 1 100 ? 10.318 4.328 20.124 1.00 36.72 100 PRO A C 1
ATOM 763 O O . PRO A 1 100 ? 10.764 4.166 18.985 1.00 36.72 100 PRO A O 1
ATOM 766 N N . ALA A 1 101 ? 9.364 3.550 20.651 1.00 54.38 101 ALA A N 1
ATOM 767 C CA . ALA A 1 101 ? 8.593 2.611 19.847 1.00 54.38 101 ALA A CA 1
ATOM 768 C C . ALA A 1 101 ? 8.108 3.376 18.613 1.00 54.38 101 ALA A C 1
ATOM 770 O O . ALA A 1 101 ? 7.419 4.392 18.757 1.00 54.38 101 ALA A O 1
ATOM 771 N N . ARG A 1 102 ? 8.560 2.966 17.419 1.00 59.84 102 ARG A N 1
ATOM 772 C CA . ARG A 1 102 ? 8.188 3.653 16.180 1.00 59.84 102 ARG A CA 1
ATOM 773 C C . ARG A 1 102 ? 6.670 3.728 16.155 1.00 59.84 102 ARG A C 1
ATOM 775 O O . ARG A 1 102 ? 6.000 2.704 16.251 1.00 59.84 102 ARG A O 1
ATOM 782 N N . ARG A 1 103 ? 6.128 4.938 16.039 1.00 83.44 103 ARG A N 1
ATOM 783 C CA . ARG A 1 103 ? 4.681 5.178 15.968 1.00 83.44 103 ARG A CA 1
ATOM 784 C C . ARG A 1 103 ? 4.139 4.821 14.576 1.00 83.44 103 ARG A C 1
ATOM 786 O O . ARG A 1 103 ? 3.296 5.521 14.042 1.00 83.44 103 ARG A O 1
ATOM 793 N N . HIS A 1 104 ? 4.684 3.791 13.936 1.00 88.94 104 HIS A N 1
ATOM 794 C CA . HIS A 1 104 ? 4.226 3.287 12.650 1.00 88.94 104 HIS A CA 1
ATOM 795 C C . HIS A 1 104 ? 4.792 1.891 12.368 1.00 88.94 104 HIS A C 1
ATOM 797 O O . HIS A 1 104 ? 5.850 1.523 12.881 1.00 88.94 104 HIS A O 1
ATOM 803 N N . ASN A 1 105 ? 4.126 1.146 11.484 1.00 87.38 105 ASN A N 1
ATOM 804 C CA . ASN A 1 105 ? 4.572 -0.161 10.977 1.00 87.38 105 ASN A CA 1
ATOM 805 C C . ASN A 1 105 ? 4.858 -0.162 9.459 1.00 87.38 105 ASN A C 1
ATOM 807 O O . ASN A 1 105 ? 4.950 -1.228 8.855 1.00 87.38 105 ASN A O 1
ATOM 811 N N . LEU A 1 106 ? 4.975 1.019 8.837 1.00 85.81 106 LEU A N 1
ATOM 812 C CA . LEU A 1 106 ? 5.186 1.142 7.390 1.00 85.81 106 LEU A CA 1
ATOM 813 C C . LEU A 1 106 ? 6.449 0.386 6.925 1.00 85.81 106 LEU A C 1
ATOM 815 O O . LEU 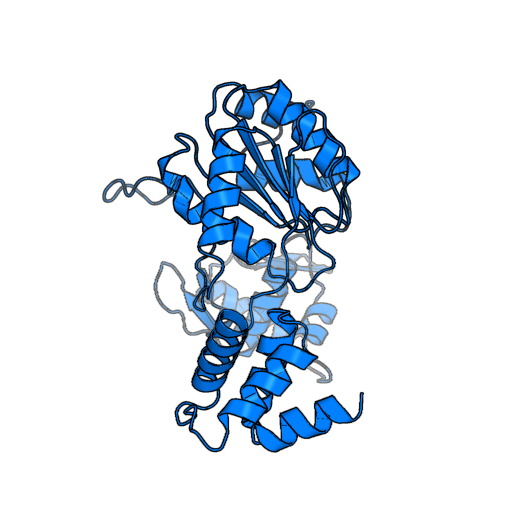A 1 106 ? 7.530 0.647 7.467 1.00 85.81 106 LEU A O 1
ATOM 819 N N . PRO A 1 107 ? 6.343 -0.514 5.927 1.00 78.88 107 PRO A N 1
ATOM 820 C CA . PRO A 1 107 ? 7.489 -1.237 5.396 1.00 78.88 107 PRO A CA 1
ATOM 821 C C . PRO A 1 107 ? 8.461 -0.291 4.685 1.00 78.88 107 PRO A C 1
ATOM 823 O O . PRO A 1 107 ? 8.063 0.670 4.024 1.00 78.88 107 PRO A O 1
ATOM 826 N N . SER A 1 108 ? 9.758 -0.588 4.780 1.00 73.38 108 SER A N 1
ATOM 827 C CA . SER A 1 108 ? 10.771 0.099 3.979 1.00 73.38 108 SER A CA 1
ATOM 828 C C . SER A 1 108 ? 10.586 -0.243 2.501 1.00 73.38 108 SER A C 1
ATOM 830 O O . SER A 1 108 ? 10.553 -1.415 2.128 1.00 73.38 108 SER A O 1
ATOM 832 N N . GLN A 1 109 ? 10.493 0.775 1.646 1.00 68.62 109 GLN A N 1
ATOM 833 C CA . GLN A 1 109 ? 10.433 0.561 0.202 1.00 68.62 109 GLN A CA 1
ATOM 834 C C . GLN A 1 109 ? 11.829 0.181 -0.317 1.00 68.62 109 GLN A C 1
ATOM 836 O O . GLN A 1 109 ? 12.779 0.945 -0.179 1.00 68.62 109 GLN A O 1
ATOM 841 N N . LEU A 1 110 ? 11.953 -1.016 -0.900 1.00 67.94 110 LEU A N 1
ATOM 842 C CA . LEU A 1 110 ? 13.232 -1.589 -1.365 1.00 67.94 110 LEU A CA 1
ATOM 843 C C . LEU A 1 110 ? 13.705 -1.047 -2.720 1.00 67.94 110 LEU A C 1
ATOM 845 O O . LEU A 1 110 ? 14.794 -1.358 -3.189 1.00 67.94 110 LEU A O 1
ATOM 849 N N . THR A 1 111 ? 12.859 -0.263 -3.367 1.00 71.31 111 THR A N 1
ATOM 850 C CA . THR A 1 111 ? 13.107 0.358 -4.664 1.00 71.31 111 THR A CA 1
ATOM 851 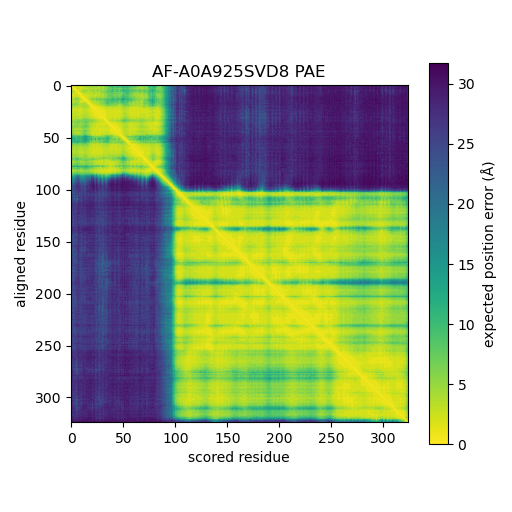C C . THR A 1 111 ? 12.648 1.798 -4.568 1.00 71.31 111 THR A C 1
ATOM 853 O O . THR A 1 111 ? 11.705 2.065 -3.816 1.00 71.31 111 THR A O 1
ATOM 856 N N . SER A 1 112 ? 13.239 2.696 -5.351 1.00 77.12 112 SER A N 1
ATOM 857 C CA . SER A 1 112 ? 12.813 4.089 -5.331 1.00 77.12 112 SER A CA 1
ATOM 858 C C . SER A 1 112 ? 11.333 4.223 -5.746 1.00 77.12 112 SER A C 1
ATOM 860 O O . SER A 1 112 ? 10.784 3.387 -6.485 1.00 77.12 112 SER A O 1
ATOM 862 N N . PHE A 1 113 ? 10.689 5.272 -5.237 1.00 85.00 113 PHE A N 1
ATOM 863 C CA . PHE A 1 113 ? 9.360 5.696 -5.651 1.00 85.00 113 PHE A CA 1
ATOM 864 C C . PHE A 1 113 ? 9.525 6.849 -6.648 1.00 85.00 113 PHE A C 1
ATOM 866 O O . PHE A 1 113 ? 9.930 7.941 -6.255 1.00 85.00 113 PHE A O 1
ATOM 873 N N . ILE A 1 114 ? 9.282 6.575 -7.934 1.00 82.50 114 ILE A N 1
ATOM 874 C CA . ILE A 1 114 ? 9.487 7.535 -9.025 1.00 82.50 114 ILE A CA 1
ATOM 875 C C . ILE A 1 114 ? 8.195 8.266 -9.372 1.00 82.50 114 ILE A C 1
ATOM 877 O O . ILE A 1 114 ? 7.188 7.624 -9.676 1.00 82.50 114 ILE A O 1
ATOM 881 N N . GLY A 1 115 ? 8.290 9.597 -9.422 1.00 85.00 115 GLY A N 1
ATOM 882 C CA . GLY A 1 115 ? 7.205 10.487 -9.819 1.00 85.00 115 GLY A CA 1
ATOM 883 C C . GLY A 1 115 ? 6.124 10.623 -8.754 1.00 85.00 115 GLY A C 1
ATOM 884 O O . GLY A 1 115 ? 6.288 10.194 -7.605 1.00 85.00 115 GLY A O 1
ATOM 885 N N . ARG A 1 116 ? 4.984 11.178 -9.172 1.00 89.50 116 ARG A N 1
ATOM 886 C CA . ARG A 1 116 ? 3.780 11.391 -8.360 1.00 89.50 116 ARG A CA 1
ATOM 887 C C . ARG A 1 116 ? 3.974 12.376 -7.213 1.00 89.50 116 ARG A C 1
ATOM 889 O O . ARG A 1 116 ? 3.265 12.305 -6.210 1.00 89.50 116 ARG A O 1
ATOM 896 N N . GLU A 1 117 ? 4.901 13.322 -7.344 1.00 90.19 117 GLU A N 1
ATOM 897 C CA . GLU A 1 117 ? 5.099 14.372 -6.341 1.00 90.19 117 GLU A CA 1
ATOM 898 C C . GLU A 1 117 ? 3.818 15.195 -6.141 1.00 90.19 117 GLU A C 1
ATOM 900 O O . GLU A 1 117 ? 3.462 15.511 -5.003 1.00 90.19 117 GLU A O 1
ATOM 905 N N . GLN A 1 118 ? 3.091 15.468 -7.231 1.00 91.25 118 GLN A N 1
ATOM 906 C CA . GLN A 1 118 ? 1.803 16.157 -7.175 1.00 91.25 118 GLN A CA 1
ATOM 907 C C . GLN A 1 118 ? 0.718 15.290 -6.524 1.00 91.25 118 GLN A C 1
ATOM 909 O O . GLN A 1 118 ? 0.057 15.764 -5.605 1.00 91.25 118 GLN A O 1
ATOM 914 N N . ASP A 1 119 ? 0.585 14.011 -6.903 1.00 93.69 119 ASP A N 1
ATOM 915 C CA . ASP A 1 119 ? -0.402 13.115 -6.278 1.00 93.69 119 ASP A CA 1
ATOM 916 C C . ASP A 1 119 ? -0.172 13.003 -4.766 1.00 93.69 119 ASP A C 1
ATOM 918 O O . ASP A 1 119 ? -1.120 13.008 -3.984 1.00 93.69 119 ASP A O 1
ATOM 922 N N . ILE A 1 120 ? 1.088 12.909 -4.328 1.00 94.81 120 ILE A N 1
ATOM 923 C CA . ILE A 1 120 ? 1.419 12.872 -2.902 1.00 94.81 120 ILE A CA 1
ATOM 924 C C . ILE A 1 120 ? 0.939 14.153 -2.215 1.00 94.81 120 ILE A C 1
ATOM 926 O O . ILE A 1 120 ? 0.308 14.077 -1.157 1.00 94.81 120 ILE A O 1
ATOM 930 N N . ALA A 1 121 ? 1.231 15.319 -2.795 1.00 95.75 121 ALA A N 1
ATOM 931 C CA . ALA A 1 121 ? 0.802 16.603 -2.250 1.00 95.75 121 ALA A CA 1
ATOM 932 C C . ALA A 1 121 ? -0.731 16.696 -2.168 1.00 95.75 121 ALA A C 1
ATOM 934 O O . ALA A 1 121 ? -1.272 17.066 -1.121 1.00 95.75 121 ALA A O 1
ATOM 935 N N . ASP A 1 122 ? -1.429 16.272 -3.218 1.00 97.06 122 ASP A N 1
ATOM 936 C CA . ASP A 1 122 ? -2.886 16.337 -3.307 1.00 97.06 122 ASP A CA 1
ATOM 937 C C . ASP A 1 122 ? -3.563 15.362 -2.335 1.00 97.06 122 ASP A C 1
ATOM 939 O O . ASP A 1 122 ? -4.522 15.730 -1.647 1.00 97.06 122 ASP A O 1
ATOM 943 N N . VAL A 1 123 ? -3.046 14.136 -2.194 1.00 97.38 123 VAL A N 1
ATOM 944 C CA . VAL A 1 123 ? -3.555 13.169 -1.208 1.00 97.38 123 VAL A CA 1
ATOM 945 C C . VAL A 1 123 ? -3.305 13.673 0.212 1.00 97.38 123 VAL A C 1
ATOM 947 O O . VAL A 1 123 ? -4.193 13.554 1.057 1.00 97.38 123 VAL A O 1
ATOM 950 N N . ARG A 1 124 ? -2.147 14.283 0.497 1.00 97.31 124 ARG A N 1
ATOM 951 C CA . ARG A 1 124 ? -1.879 14.907 1.805 1.00 97.31 124 ARG A CA 1
ATOM 952 C C . ARG A 1 124 ? -2.843 16.053 2.089 1.00 97.31 124 ARG A C 1
ATOM 954 O O . ARG A 1 124 ? -3.380 16.131 3.191 1.00 97.31 124 ARG A O 1
ATOM 961 N N . GLN A 1 125 ? -3.130 16.899 1.103 1.00 96.94 125 GLN A N 1
ATOM 962 C CA . GLN A 1 125 ? -4.123 17.963 1.243 1.00 96.94 125 GLN A CA 1
ATOM 963 C C . GLN A 1 125 ? -5.531 17.396 1.486 1.00 96.94 125 GLN A C 1
ATOM 965 O O . GLN A 1 125 ? -6.255 17.881 2.363 1.00 96.94 125 GLN A O 1
ATOM 970 N N . CYS A 1 126 ? -5.909 16.331 0.775 1.00 97.19 126 CYS A N 1
ATOM 971 C CA . CYS A 1 126 ? -7.159 15.614 1.017 1.00 97.19 126 CYS A CA 1
ATOM 972 C C . CYS A 1 126 ? -7.201 15.045 2.438 1.00 97.19 126 CYS A C 1
ATOM 974 O O . CYS A 1 126 ? -8.195 15.235 3.138 1.00 97.19 126 CYS A O 1
ATOM 976 N N . LEU A 1 127 ? -6.120 14.414 2.900 1.00 96.50 127 LEU A N 1
ATOM 977 C CA . LEU A 1 127 ? -5.996 13.906 4.264 1.00 96.50 127 LEU A CA 1
ATOM 978 C C . LEU A 1 127 ? -5.983 15.016 5.304 1.00 96.50 127 LEU A C 1
ATOM 980 O O . LEU A 1 127 ? -6.433 14.766 6.411 1.00 96.50 127 LEU A O 1
ATOM 984 N N . ALA A 1 128 ? -5.538 16.234 5.004 1.00 95.62 128 ALA A N 1
ATOM 985 C CA . ALA A 1 128 ? -5.668 17.360 5.923 1.00 95.62 128 ALA A CA 1
ATOM 986 C C . ALA A 1 128 ? -7.145 17.773 6.071 1.00 95.62 128 ALA A C 1
ATOM 988 O O . ALA A 1 128 ? -7.647 17.899 7.191 1.00 95.62 128 ALA A O 1
ATOM 989 N N . ALA A 1 129 ? -7.868 17.886 4.952 1.00 96.44 129 ALA A N 1
ATOM 990 C CA . ALA A 1 129 ? -9.248 18.376 4.906 1.00 96.44 129 ALA A CA 1
ATOM 991 C C . ALA A 1 129 ? -10.321 17.327 5.255 1.00 96.44 129 ALA A C 1
ATOM 993 O O . ALA A 1 129 ? -11.429 17.676 5.668 1.00 96.44 129 ALA A O 1
ATOM 994 N N . LYS A 1 130 ? -10.031 16.042 5.052 1.00 97.81 130 LYS A N 1
ATOM 995 C CA . LYS A 1 130 ? -10.987 14.932 5.167 1.00 97.81 130 LYS A CA 1
ATOM 996 C C . LYS A 1 130 ? -10.490 13.906 6.173 1.00 97.81 130 LYS A C 1
ATOM 998 O O . LYS A 1 130 ? -9.336 13.923 6.599 1.00 97.81 130 LYS A O 1
ATOM 1003 N N . ARG A 1 131 ? -11.397 13.045 6.628 1.00 97.88 131 ARG A N 1
ATOM 1004 C CA . ARG A 1 131 ? -11.080 11.980 7.592 1.00 97.88 131 ARG A CA 1
ATOM 1005 C C . ARG A 1 131 ? -11.052 10.595 6.956 1.00 97.88 131 ARG A C 1
ATOM 1007 O O . ARG A 1 131 ? -10.449 9.698 7.524 1.00 97.88 131 ARG A O 1
ATOM 1014 N N . LEU A 1 132 ? -11.651 10.444 5.780 1.00 98.56 132 LEU A N 1
ATOM 1015 C CA . LEU A 1 132 ? -11.567 9.246 4.963 1.00 98.56 132 LEU A CA 1
ATOM 1016 C C . LEU A 1 132 ? -11.207 9.652 3.539 1.00 98.56 132 LEU A C 1
ATOM 1018 O O . LEU A 1 132 ? -11.922 10.448 2.929 1.00 98.56 132 LEU A O 1
ATOM 1022 N N . VAL A 1 133 ? -10.104 9.111 3.036 1.00 98.75 133 VAL A N 1
ATOM 1023 C CA . VAL A 1 133 ? -9.680 9.248 1.643 1.00 98.75 133 VAL A CA 1
ATOM 1024 C C . VAL A 1 133 ? -9.524 7.850 1.063 1.00 98.75 133 VAL A C 1
ATOM 1026 O O . VAL A 1 133 ? -8.836 7.025 1.658 1.00 98.75 133 VAL A O 1
ATOM 1029 N N . THR A 1 134 ? -10.130 7.591 -0.091 1.00 98.44 134 THR A N 1
ATOM 1030 C CA . THR A 1 134 ? -10.004 6.310 -0.795 1.00 98.44 134 THR A CA 1
ATOM 1031 C C . THR A 1 134 ? -9.301 6.529 -2.125 1.00 98.44 134 THR A C 1
ATOM 1033 O O . THR A 1 134 ? -9.812 7.216 -3.014 1.00 98.44 134 THR A O 1
ATOM 1036 N N . LEU A 1 135 ? -8.118 5.932 -2.261 1.00 98.06 135 LEU A N 1
ATOM 1037 C CA . LEU A 1 135 ? -7.379 5.844 -3.512 1.00 98.06 135 LEU A CA 1
ATOM 1038 C C . LEU A 1 135 ? -8.067 4.812 -4.409 1.00 98.06 135 LEU A C 1
ATOM 1040 O O . LEU A 1 135 ? -8.141 3.635 -4.045 1.00 98.06 135 LEU A O 1
ATOM 1044 N N . THR A 1 136 ? -8.539 5.235 -5.580 1.00 96.06 136 THR A N 1
ATOM 1045 C CA . THR A 1 136 ? -9.264 4.372 -6.532 1.00 96.06 136 THR A CA 1
ATOM 1046 C C . THR A 1 136 ? -8.514 4.244 -7.853 1.00 96.06 136 THR A C 1
ATOM 1048 O O . THR A 1 136 ? -7.913 5.203 -8.330 1.00 96.06 136 THR A O 1
ATOM 1051 N N . SER A 1 137 ? -8.493 3.043 -8.439 1.00 88.75 137 SER A N 1
ATOM 1052 C CA . SER A 1 137 ? -7.956 2.804 -9.790 1.00 88.75 137 SER A CA 1
ATOM 1053 C C . SER A 1 137 ? -8.294 1.404 -10.296 1.00 88.75 137 SER A C 1
ATOM 1055 O O . SER A 1 137 ? -8.518 0.494 -9.495 1.00 88.75 137 SER A O 1
ATOM 1057 N N . VAL A 1 138 ? -8.198 1.201 -11.612 1.00 73.19 138 VAL A N 1
ATOM 1058 C CA . VAL A 1 138 ? -8.438 -0.087 -12.293 1.00 73.19 138 VAL A CA 1
ATOM 1059 C C . VAL A 1 138 ? -7.398 -1.188 -11.991 1.00 73.19 138 VAL A C 1
ATOM 1061 O O . VAL A 1 138 ? -7.582 -2.332 -12.395 1.00 73.19 138 VAL A O 1
ATOM 1064 N N . GLY A 1 139 ? -6.351 -0.893 -11.210 1.00 76.88 139 GLY A N 1
ATOM 1065 C CA . GLY A 1 139 ? -5.273 -1.829 -10.854 1.00 76.88 139 GLY A CA 1
ATOM 1066 C C . GLY A 1 139 ? -3.950 -1.485 -11.543 1.00 76.88 139 GLY A C 1
ATOM 1067 O O . GLY A 1 139 ? -3.925 -0.769 -12.534 1.00 76.88 139 GLY A O 1
ATOM 1068 N N . GLY A 1 140 ? -2.821 -1.919 -10.973 1.00 78.56 140 GLY A N 1
ATOM 1069 C CA . GLY A 1 140 ? -1.489 -1.698 -11.562 1.00 78.56 140 GLY A CA 1
ATOM 1070 C C . GLY A 1 140 ? -0.945 -0.260 -11.511 1.00 78.56 140 GLY A C 1
ATOM 1071 O O . GLY A 1 140 ? 0.218 -0.060 -11.846 1.00 78.56 140 GLY A O 1
ATOM 1072 N N . THR A 1 141 ? -1.727 0.722 -11.039 1.00 86.38 141 THR A N 1
ATOM 1073 C CA . THR A 1 141 ? -1.318 2.142 -10.942 1.00 86.38 141 THR A CA 1
ATOM 1074 C C . THR A 1 141 ? -0.463 2.484 -9.715 1.00 86.38 141 THR A C 1
ATOM 1076 O O . THR A 1 141 ? 0.013 3.606 -9.591 1.00 86.38 141 THR A O 1
ATOM 1079 N N . GLY A 1 142 ? -0.242 1.530 -8.803 1.00 87.38 142 GLY A N 1
ATOM 1080 C CA . GLY A 1 142 ? 0.631 1.722 -7.640 1.00 87.38 142 GLY A CA 1
ATOM 1081 C C . GLY A 1 142 ? -0.034 2.328 -6.398 1.00 87.38 142 GLY A C 1
ATOM 1082 O O . GLY A 1 142 ? 0.675 2.885 -5.565 1.00 87.38 142 GLY A O 1
ATOM 1083 N N . LYS A 1 143 ? -1.361 2.192 -6.228 1.00 92.62 143 LYS A N 1
ATOM 1084 C CA . LYS A 1 143 ? -2.099 2.715 -5.055 1.00 92.62 143 LYS A CA 1
ATOM 1085 C C . LYS A 1 143 ? -1.471 2.337 -3.710 1.00 92.62 143 LYS A C 1
ATOM 1087 O O . LYS A 1 143 ? -1.330 3.209 -2.864 1.00 92.62 143 LYS A O 1
ATOM 1092 N N . SER A 1 144 ? -1.063 1.077 -3.534 1.00 90.06 144 SER A N 1
ATOM 1093 C CA . SER A 1 144 ? -0.426 0.609 -2.295 1.00 90.06 144 SER A CA 1
ATOM 1094 C C . SER A 1 144 ? 0.912 1.304 -2.035 1.00 90.06 144 SER A C 1
ATOM 1096 O O . SER A 1 144 ? 1.227 1.667 -0.909 1.00 90.06 144 SER A O 1
ATOM 1098 N N . ARG A 1 145 ? 1.711 1.561 -3.079 1.00 90.25 145 ARG A N 1
ATOM 1099 C CA . ARG A 1 145 ? 2.966 2.307 -2.914 1.00 90.25 145 ARG A CA 1
ATOM 1100 C C . ARG A 1 145 ? 2.714 3.789 -2.642 1.00 90.25 145 ARG A C 1
ATOM 1102 O O . ARG A 1 145 ? 3.399 4.365 -1.803 1.00 90.25 145 ARG A O 1
ATOM 1109 N N . LEU A 1 146 ? 1.720 4.386 -3.303 1.00 93.75 146 LEU A N 1
ATOM 1110 C CA . LEU A 1 146 ? 1.315 5.770 -3.055 1.00 93.75 146 LEU A CA 1
ATOM 1111 C C . LEU A 1 146 ? 0.792 5.953 -1.622 1.00 93.75 146 LEU A C 1
ATOM 1113 O O . LEU A 1 146 ? 1.200 6.898 -0.952 1.00 93.75 146 LEU A O 1
ATOM 1117 N N . SER A 1 147 ? -0.049 5.043 -1.118 1.00 95.81 147 SER A N 1
ATOM 1118 C CA . SER A 1 147 ? -0.576 5.120 0.250 1.00 95.81 147 SER A CA 1
ATOM 1119 C C . SER A 1 147 ? 0.535 5.021 1.295 1.00 95.81 147 SER A C 1
ATOM 1121 O O . SER A 1 147 ? 0.564 5.818 2.233 1.00 95.81 147 SER A O 1
ATOM 1123 N N . LEU A 1 148 ? 1.493 4.113 1.097 1.00 94.06 148 LEU A N 1
ATOM 1124 C CA . LEU A 1 148 ? 2.678 3.983 1.945 1.00 94.06 148 LEU A CA 1
ATOM 1125 C C . LEU A 1 148 ? 3.574 5.224 1.895 1.00 94.06 148 LEU A C 1
ATOM 1127 O O . LEU A 1 148 ? 4.044 5.672 2.940 1.00 94.06 148 LEU A O 1
ATOM 1131 N N . GLN A 1 149 ? 3.795 5.796 0.708 1.00 92.88 149 GLN A N 1
ATOM 1132 C CA . GLN A 1 149 ? 4.606 7.003 0.537 1.00 92.88 149 GLN A CA 1
ATOM 1133 C C . GLN A 1 149 ? 3.969 8.213 1.228 1.00 92.88 149 GLN A C 1
ATOM 1135 O O . GLN A 1 149 ? 4.648 8.942 1.951 1.00 92.88 149 GLN A O 1
ATOM 1140 N N . VAL A 1 150 ? 2.659 8.399 1.059 1.00 95.69 150 VAL A N 1
ATOM 1141 C CA . VAL A 1 150 ? 1.892 9.428 1.772 1.00 95.69 150 VAL A CA 1
ATOM 1142 C C . VAL A 1 150 ? 1.968 9.188 3.276 1.00 95.69 150 VAL A C 1
ATOM 1144 O O . VAL A 1 150 ? 2.314 10.107 4.013 1.00 95.69 150 VAL A O 1
ATOM 1147 N N . GLY A 1 151 ? 1.719 7.953 3.722 1.00 94.75 151 GLY A N 1
ATOM 1148 C CA . GLY A 1 151 ? 1.811 7.547 5.122 1.00 94.75 151 GLY A CA 1
ATOM 1149 C C . GLY A 1 151 ? 3.158 7.898 5.747 1.00 94.75 151 GLY A C 1
ATOM 1150 O O . GLY A 1 151 ? 3.192 8.463 6.836 1.00 94.75 151 GLY A O 1
ATOM 1151 N N . ALA A 1 152 ? 4.255 7.627 5.035 1.00 91.38 152 ALA A N 1
ATOM 1152 C CA . ALA A 1 152 ? 5.613 7.917 5.484 1.00 91.38 152 ALA A CA 1
ATOM 1153 C C . ALA A 1 152 ? 5.874 9.423 5.647 1.00 91.38 152 ALA A C 1
ATOM 1155 O O . ALA A 1 152 ? 6.579 9.824 6.570 1.00 91.38 152 ALA A O 1
ATOM 1156 N N . GLN A 1 153 ? 5.286 10.265 4.792 1.00 92.38 153 GLN A N 1
ATOM 1157 C CA . GLN A 1 153 ? 5.457 11.721 4.864 1.00 92.38 153 GLN A CA 1
ATOM 1158 C C . GLN A 1 153 ? 4.641 12.394 5.968 1.00 92.38 153 GLN A C 1
ATOM 1160 O O . GLN A 1 153 ? 4.958 13.521 6.344 1.00 92.38 153 GLN A O 1
ATOM 1165 N N . VAL A 1 154 ? 3.602 11.727 6.470 1.00 94.31 154 VAL A N 1
ATOM 1166 C CA . VAL A 1 154 ? 2.700 12.279 7.491 1.00 94.31 154 VAL A CA 1
ATOM 1167 C C . VAL A 1 154 ? 2.884 11.625 8.861 1.00 94.31 154 VAL A C 1
ATOM 1169 O O . VAL A 1 154 ? 2.131 11.943 9.771 1.00 94.31 154 VAL A O 1
ATOM 1172 N N . VAL A 1 155 ? 3.876 10.740 9.048 1.00 92.75 155 VAL A N 1
ATOM 1173 C CA . VAL A 1 155 ? 4.115 10.036 10.330 1.00 92.75 155 VAL A CA 1
ATOM 1174 C C . VAL A 1 155 ? 4.156 10.998 11.517 1.00 92.75 155 VAL A C 1
ATOM 1176 O O . VAL A 1 155 ? 3.498 10.755 12.526 1.00 92.75 155 VAL A O 1
ATOM 1179 N N . GLU A 1 156 ? 4.865 12.115 11.373 1.00 91.38 156 GLU A N 1
ATOM 1180 C CA . GLU A 1 156 ? 5.025 13.115 12.436 1.00 91.38 156 GLU A CA 1
ATOM 1181 C C . GLU A 1 156 ? 3.749 13.943 12.699 1.00 91.38 156 GLU A C 1
ATOM 1183 O O . GLU A 1 156 ? 3.637 14.604 13.729 1.00 91.38 156 GLU A O 1
ATOM 1188 N N . GLU A 1 157 ? 2.758 13.900 11.801 1.00 94.19 157 GLU A N 1
ATOM 1189 C CA . GLU A 1 157 ? 1.477 14.609 11.945 1.00 94.19 157 GLU A CA 1
ATOM 1190 C C . GLU A 1 157 ? 0.481 13.845 12.846 1.00 94.19 157 GLU A C 1
ATOM 1192 O O . GLU A 1 157 ? -0.495 14.422 13.344 1.00 94.19 157 GLU A O 1
ATOM 1197 N N . PHE A 1 158 ? 0.717 12.550 13.093 1.00 94.94 158 PHE A N 1
ATOM 1198 C CA . PHE A 1 158 ? -0.162 11.682 13.880 1.00 94.94 158 PHE A CA 1
ATOM 1199 C C . PHE A 1 158 ? 0.491 11.278 15.203 1.00 94.94 158 PHE A C 1
ATOM 1201 O O . PHE A 1 158 ? 1.320 10.373 15.266 1.00 94.94 158 PHE A O 1
ATOM 1208 N N . ALA A 1 159 ? 0.068 11.924 16.295 1.00 93.69 159 ALA A N 1
ATOM 1209 C CA . ALA A 1 159 ? 0.627 11.701 17.629 1.00 93.69 159 ALA A CA 1
ATOM 1210 C C . ALA A 1 159 ? 0.547 10.235 18.094 1.00 93.69 159 ALA A C 1
ATOM 1212 O O . ALA A 1 159 ? 1.424 9.788 18.829 1.00 93.69 159 ALA A O 1
ATOM 1213 N N . ASP A 1 160 ? -0.457 9.484 17.648 1.00 94.38 160 ASP A N 1
ATOM 1214 C CA . ASP A 1 160 ? -0.653 8.066 17.964 1.00 94.38 160 ASP A CA 1
ATOM 1215 C C . ASP A 1 160 ? -0.317 7.132 16.792 1.00 94.38 160 ASP A C 1
ATOM 1217 O O . ASP A 1 160 ? -0.535 5.921 16.864 1.00 94.38 160 ASP A O 1
ATOM 1221 N N . GLY A 1 161 ? 0.267 7.689 15.732 1.00 94.75 161 GLY A N 1
ATOM 1222 C CA . GLY A 1 161 ? 0.951 6.936 14.697 1.00 94.75 161 GLY A CA 1
ATOM 1223 C C . GLY A 1 161 ? 0.189 6.665 13.405 1.00 94.75 161 GLY A C 1
ATOM 1224 O O . GLY A 1 161 ? -0.984 7.009 13.248 1.00 94.75 161 GLY A O 1
ATOM 1225 N N . VAL A 1 162 ? 0.901 6.028 12.471 1.00 95.81 162 VAL A N 1
ATOM 1226 C CA . VAL A 1 162 ? 0.419 5.640 11.138 1.00 95.81 162 VAL A CA 1
ATOM 1227 C C . VAL A 1 162 ? 0.514 4.127 10.969 1.00 95.81 162 VAL A C 1
ATOM 1229 O O . VAL A 1 162 ? 1.595 3.544 11.032 1.00 95.81 162 VAL A O 1
ATOM 1232 N N . TRP A 1 163 ? -0.619 3.488 10.711 1.00 96.75 163 TRP A N 1
ATOM 1233 C CA . TRP A 1 163 ? -0.768 2.041 10.814 1.00 96.75 163 TRP A CA 1
ATOM 1234 C C . TRP A 1 163 ? -1.255 1.445 9.499 1.00 96.75 163 TRP A C 1
ATOM 1236 O O . TRP A 1 163 ? -2.394 1.660 9.101 1.00 96.75 163 TRP A O 1
ATOM 1246 N N . PHE A 1 164 ? -0.392 0.694 8.828 1.00 95.38 164 PHE A N 1
ATOM 1247 C CA . PHE A 1 164 ? -0.684 -0.034 7.602 1.00 95.38 164 PHE A CA 1
ATOM 1248 C C . PHE A 1 164 ? -1.269 -1.412 7.896 1.00 95.38 164 PHE A C 1
ATOM 1250 O O . PHE A 1 164 ? -0.695 -2.194 8.656 1.00 95.38 164 PHE A O 1
ATOM 1257 N N . VAL A 1 165 ? -2.402 -1.702 7.266 1.00 93.12 165 VAL A N 1
ATOM 1258 C CA . VAL A 1 165 ? -3.126 -2.963 7.385 1.00 93.12 165 VAL A CA 1
ATOM 1259 C C . VAL A 1 165 ? -3.301 -3.535 5.986 1.00 93.12 165 VAL A C 1
ATOM 1261 O O . VAL A 1 165 ? -4.084 -3.030 5.181 1.00 93.12 165 VAL A O 1
ATOM 1264 N N . GLU A 1 166 ? -2.551 -4.594 5.703 1.00 90.12 166 GLU A N 1
ATOM 1265 C CA . GLU A 1 166 ? -2.639 -5.321 4.443 1.00 90.12 166 GLU A CA 1
ATOM 1266 C C . GLU A 1 166 ? -3.806 -6.306 4.499 1.00 90.12 166 GLU A C 1
ATOM 1268 O O . GLU A 1 166 ? -3.797 -7.250 5.293 1.00 90.12 166 GLU A O 1
ATOM 1273 N N . LEU A 1 167 ? -4.825 -6.086 3.666 1.00 89.31 167 LEU A N 1
ATOM 1274 C CA . LEU A 1 167 ? -6.012 -6.939 3.663 1.00 89.31 167 LEU A CA 1
ATOM 1275 C C . LEU A 1 167 ? -5.945 -8.026 2.596 1.00 89.31 167 LEU A C 1
ATOM 1277 O O . LEU A 1 167 ? -6.675 -8.996 2.711 1.00 89.31 167 LEU A O 1
ATOM 1281 N N . ALA A 1 168 ? -5.054 -7.919 1.603 1.00 84.69 168 ALA A N 1
ATOM 1282 C CA . ALA A 1 168 ? -4.943 -8.878 0.498 1.00 84.69 168 ALA A CA 1
ATOM 1283 C C . ALA A 1 168 ? -4.894 -10.369 0.912 1.00 84.69 168 ALA A C 1
ATOM 1285 O O . ALA A 1 168 ? -5.494 -11.184 0.210 1.00 84.69 168 ALA A O 1
ATOM 1286 N N . PRO A 1 169 ? -4.254 -10.766 2.034 1.00 81.31 169 PRO A N 1
ATOM 1287 C CA . PRO A 1 169 ? -4.261 -12.161 2.485 1.00 81.31 169 PRO A CA 1
ATOM 1288 C C . PRO A 1 169 ? -5.593 -12.644 3.091 1.00 81.31 169 PRO A C 1
ATOM 1290 O O . PRO A 1 169 ? -5.742 -13.834 3.383 1.00 81.31 169 PRO A O 1
ATOM 1293 N N . LEU A 1 170 ? -6.556 -11.755 3.356 1.00 79.94 170 LEU A N 1
ATOM 1294 C CA . LEU A 1 170 ? -7.794 -12.105 4.046 1.00 79.94 170 LEU A CA 1
ATOM 1295 C C . LEU A 1 170 ? -8.820 -12.717 3.092 1.00 79.94 170 LEU A C 1
ATOM 1297 O O . LEU A 1 170 ? -9.387 -12.063 2.232 1.00 79.94 170 LEU A O 1
ATOM 1301 N N . SER A 1 171 ? -9.148 -13.985 3.325 1.00 77.06 171 SER A N 1
ATOM 1302 C CA . SER A 1 171 ? -10.246 -14.659 2.610 1.00 77.06 171 SER A CA 1
ATOM 1303 C C . SER A 1 171 ? -11.617 -14.523 3.289 1.00 77.06 171 SER A C 1
ATOM 1305 O O . SER A 1 171 ? -12.612 -14.966 2.733 1.00 77.06 171 SER A O 1
ATOM 1307 N N . ASP A 1 172 ? -11.671 -13.985 4.514 1.00 83.56 172 ASP A N 1
ATOM 1308 C CA . ASP A 1 172 ? -12.907 -13.852 5.303 1.00 83.56 172 ASP A CA 1
ATOM 1309 C C . ASP A 1 172 ? -13.013 -12.421 5.829 1.00 83.56 172 ASP A C 1
ATOM 1311 O O . ASP A 1 172 ? -12.191 -11.995 6.646 1.00 83.56 172 ASP A O 1
ATOM 1315 N N . GLU A 1 173 ? -14.032 -11.700 5.368 1.00 88.88 173 GLU A N 1
ATOM 1316 C CA . GLU A 1 173 ? -14.292 -10.296 5.697 1.00 88.88 173 GLU A CA 1
ATOM 1317 C C . GLU A 1 173 ? -14.501 -10.055 7.201 1.00 88.88 173 GLU A C 1
ATOM 1319 O O . GLU A 1 173 ? -14.148 -8.998 7.727 1.00 88.88 173 GLU A O 1
ATOM 1324 N N . ARG A 1 174 ? -14.956 -11.068 7.951 1.00 88.31 174 ARG A N 1
ATOM 1325 C CA . ARG A 1 174 ? -15.142 -10.981 9.412 1.00 88.31 174 ARG A CA 1
ATOM 1326 C C . ARG A 1 174 ? -13.818 -10.827 10.165 1.00 88.31 174 ARG A C 1
ATOM 1328 O O . ARG A 1 174 ? -13.802 -10.448 11.338 1.00 88.31 174 ARG A O 1
ATOM 1335 N N . ARG A 1 175 ? -12.688 -11.103 9.504 1.00 89.88 175 ARG A N 1
ATOM 1336 C CA . ARG A 1 175 ? -11.343 -10.940 10.072 1.00 89.88 175 ARG A CA 1
ATOM 1337 C C . ARG A 1 175 ? -10.785 -9.527 9.920 1.00 89.88 175 ARG A C 1
ATOM 1339 O O . ARG A 1 175 ? -9.780 -9.236 10.561 1.00 89.88 175 ARG A O 1
ATOM 1346 N N . VAL A 1 176 ? -11.432 -8.633 9.168 1.00 93.38 176 VAL A N 1
ATOM 1347 C CA . VAL A 1 176 ? -10.951 -7.251 8.977 1.00 93.38 176 VAL A CA 1
ATOM 1348 C C . VAL A 1 176 ? -10.753 -6.512 10.314 1.00 93.38 176 VAL A C 1
ATOM 1350 O O . VAL A 1 176 ? -9.651 -6.007 10.537 1.00 93.38 176 VAL A O 1
ATOM 1353 N N . PRO A 1 177 ? -11.707 -6.515 11.274 1.00 94.44 177 PRO A N 1
ATOM 1354 C CA . PRO A 1 177 ? -11.477 -5.900 12.585 1.00 94.44 177 PRO A CA 1
ATOM 1355 C C . PRO A 1 177 ? -10.301 -6.523 13.349 1.00 94.44 177 PRO A C 1
ATOM 1357 O O . PRO A 1 177 ? -9.539 -5.817 13.999 1.00 94.44 177 PRO A O 1
ATOM 1360 N N . HIS A 1 178 ? -10.105 -7.838 13.236 1.00 90.50 178 HIS A N 1
ATOM 1361 C CA . HIS A 1 178 ? -9.006 -8.536 13.903 1.00 90.50 178 HIS A CA 1
ATOM 1362 C C . HIS A 1 178 ? -7.643 -8.154 13.312 1.00 90.50 178 HIS A C 1
ATOM 1364 O O . HIS A 1 178 ? -6.688 -7.959 14.061 1.00 90.50 178 HIS A O 1
ATOM 1370 N N . ALA A 1 179 ? -7.554 -7.990 11.989 1.00 88.94 179 ALA A N 1
ATOM 1371 C CA . ALA A 1 179 ? -6.337 -7.532 11.322 1.00 88.94 179 ALA A CA 1
ATOM 1372 C C . ALA A 1 179 ? -5.947 -6.116 11.777 1.00 88.94 179 ALA A C 1
ATOM 1374 O O . ALA A 1 179 ? -4.797 -5.880 12.150 1.00 88.94 179 ALA A O 1
ATOM 1375 N N . VAL A 1 180 ? -6.917 -5.196 11.843 1.00 91.44 180 VAL A N 1
ATOM 1376 C CA . VAL A 1 180 ? -6.683 -3.835 12.352 1.00 91.44 180 VAL A CA 1
ATOM 1377 C C . VAL A 1 180 ? -6.284 -3.858 13.829 1.00 91.44 180 VAL A C 1
ATOM 1379 O O . VAL A 1 180 ? -5.320 -3.200 14.217 1.00 91.44 180 VAL A O 1
ATOM 1382 N N . ALA A 1 181 ? -6.970 -4.648 14.657 1.00 89.50 181 ALA A N 1
ATOM 1383 C CA . ALA A 1 181 ? -6.644 -4.774 16.074 1.00 89.50 181 ALA A CA 1
ATOM 1384 C C . ALA A 1 181 ? -5.230 -5.316 16.308 1.00 89.50 181 ALA A C 1
ATOM 1386 O O . ALA A 1 181 ? -4.504 -4.779 17.144 1.00 89.50 181 ALA A O 1
ATOM 1387 N N . SER A 1 182 ? -4.815 -6.318 15.529 1.00 87.50 182 SER A N 1
ATOM 1388 C CA . SER A 1 182 ? -3.466 -6.880 15.596 1.00 87.50 182 SER A CA 1
ATOM 1389 C C . SER A 1 182 ? -2.395 -5.830 15.306 1.00 87.50 182 SER A C 1
ATOM 1391 O O . SER A 1 182 ? -1.387 -5.787 16.007 1.00 87.50 182 SER A O 1
ATOM 1393 N N . VAL A 1 183 ? -2.607 -4.974 14.301 1.00 88.50 183 VAL A N 1
ATOM 1394 C CA . VAL A 1 183 ? -1.662 -3.902 13.953 1.00 88.50 183 VAL A CA 1
ATOM 1395 C C . VAL A 1 183 ? -1.623 -2.815 15.030 1.00 88.50 183 VAL A C 1
ATOM 1397 O O . VAL A 1 183 ? -0.546 -2.340 15.378 1.00 88.50 183 VAL A O 1
ATOM 1400 N N . LEU A 1 184 ? -2.777 -2.453 15.595 1.00 87.12 184 LEU A N 1
ATOM 1401 C CA . LEU A 1 184 ? -2.885 -1.429 16.642 1.00 87.12 184 LEU A CA 1
ATOM 1402 C C . LEU A 1 184 ? -2.493 -1.930 18.046 1.00 87.12 184 LEU A C 1
ATOM 1404 O O . LEU A 1 184 ? -2.497 -1.150 19.000 1.00 87.12 184 LEU A O 1
ATOM 1408 N N . GLY A 1 185 ? -2.188 -3.223 18.203 1.00 87.75 185 GLY A N 1
ATOM 1409 C CA . GLY A 1 185 ? -1.906 -3.842 19.502 1.00 87.75 185 GLY A CA 1
ATOM 1410 C C . GLY A 1 185 ? -3.128 -3.920 20.427 1.00 87.75 185 GLY A C 1
ATOM 1411 O O . GLY A 1 185 ? -2.982 -3.999 21.649 1.00 87.75 185 GLY A O 1
ATOM 1412 N N . VAL A 1 186 ? -4.337 -3.882 19.864 1.00 89.56 186 VAL A N 1
ATOM 1413 C CA . VAL A 1 186 ? -5.603 -3.957 20.601 1.00 89.56 186 VAL A CA 1
ATOM 1414 C C . VAL A 1 186 ? -5.964 -5.420 20.831 1.00 89.56 186 VAL A C 1
ATOM 1416 O O . VAL A 1 186 ? -6.020 -6.216 19.896 1.00 89.56 186 VAL A O 1
ATOM 1419 N N . LYS A 1 187 ? -6.223 -5.779 22.089 1.00 83.38 187 LYS A N 1
ATOM 1420 C CA . LYS A 1 187 ? -6.603 -7.140 22.484 1.00 83.38 187 LYS A CA 1
ATOM 1421 C C . LYS A 1 187 ? -8.115 -7.252 22.645 1.00 83.38 187 LYS A C 1
ATOM 1423 O O . LYS A 1 187 ? -8.759 -6.322 23.130 1.00 83.38 187 LYS A O 1
ATOM 1428 N N . GLU A 1 188 ? -8.660 -8.403 22.267 1.00 81.81 188 GLU A N 1
ATOM 1429 C CA . GLU A 1 188 ? -10.057 -8.733 22.536 1.00 81.81 188 GLU A CA 1
ATOM 1430 C C . GLU A 1 188 ? -10.267 -9.001 24.033 1.00 81.81 188 GLU A C 1
ATOM 1432 O O . GLU A 1 188 ? -9.440 -9.640 24.688 1.00 81.81 188 GLU A O 1
ATOM 1437 N N . GLU A 1 189 ? -11.376 -8.503 24.579 1.00 83.06 189 GLU A N 1
ATOM 1438 C CA . GLU A 1 189 ? -11.796 -8.774 25.954 1.00 83.06 189 GLU A CA 1
ATOM 1439 C C . GLU A 1 189 ? -12.826 -9.909 25.957 1.00 83.06 189 GLU A C 1
ATOM 1441 O O . GLU A 1 189 ? -13.703 -9.969 25.097 1.00 83.06 189 GLU A O 1
ATOM 1446 N N . ALA A 1 190 ? -12.762 -10.798 26.952 1.00 84.31 190 ALA A N 1
ATOM 1447 C CA . ALA A 1 190 ? -13.701 -11.910 27.055 1.00 84.31 190 ALA A CA 1
ATOM 1448 C C . ALA A 1 190 ? -15.160 -11.414 27.091 1.00 84.31 190 ALA A C 1
ATOM 1450 O O . ALA A 1 190 ? -15.534 -10.594 27.931 1.00 84.31 190 ALA A O 1
ATOM 1451 N N . GLY A 1 191 ? -15.985 -11.939 26.181 1.00 83.94 191 GLY A N 1
ATOM 1452 C CA . GLY A 1 191 ? -17.404 -11.593 26.081 1.00 83.94 191 GLY A CA 1
ATOM 1453 C C . GLY A 1 191 ? -17.696 -10.245 25.417 1.00 83.94 191 GLY A C 1
ATOM 1454 O O . GLY A 1 191 ? -18.849 -9.818 25.449 1.00 83.94 191 GLY A O 1
ATOM 1455 N N . ARG A 1 192 ? -16.699 -9.580 24.816 1.00 87.62 192 ARG A N 1
ATOM 1456 C CA . ARG A 1 192 ? -16.892 -8.341 24.051 1.00 87.62 192 ARG A CA 1
ATOM 1457 C C . ARG A 1 192 ? -16.334 -8.471 22.637 1.00 87.62 192 ARG A C 1
ATOM 1459 O O . ARG A 1 192 ? -15.185 -8.877 22.496 1.00 87.62 192 ARG A O 1
ATOM 1466 N N . PRO A 1 193 ? -17.093 -8.070 21.605 1.00 90.50 193 PRO A N 1
ATOM 1467 C CA . PRO A 1 193 ? -16.588 -8.029 20.240 1.00 90.50 193 PRO A CA 1
ATOM 1468 C C . PRO A 1 193 ? -15.326 -7.164 20.115 1.00 90.50 193 PRO A C 1
ATOM 1470 O O . PRO A 1 193 ? -15.296 -6.034 20.613 1.00 90.50 193 PRO A O 1
ATOM 1473 N N . ILE A 1 194 ? -14.317 -7.632 19.371 1.00 93.50 194 ILE A N 1
ATOM 1474 C CA . ILE A 1 194 ? -13.077 -6.872 19.104 1.00 93.50 194 ILE A CA 1
ATOM 1475 C C . ILE A 1 194 ? -13.317 -5.436 18.599 1.00 93.50 194 ILE A C 1
ATOM 1477 O O . ILE A 1 194 ? -12.550 -4.518 18.902 1.00 93.50 194 ILE A O 1
ATOM 1481 N N . ILE A 1 195 ? -14.414 -5.209 17.873 1.00 94.38 195 ILE A N 1
ATOM 1482 C CA . ILE A 1 195 ? -14.782 -3.891 17.351 1.00 94.38 195 ILE A CA 1
ATOM 1483 C C . ILE A 1 195 ? -15.044 -2.864 18.464 1.00 94.38 195 ILE A C 1
ATOM 1485 O O . ILE A 1 195 ? -14.678 -1.699 18.324 1.00 94.38 195 ILE A O 1
ATOM 1489 N N . GLU A 1 196 ? -15.580 -3.282 19.613 1.00 94.88 196 GLU A N 1
ATOM 1490 C CA . GLU A 1 196 ? -15.782 -2.392 20.762 1.00 94.88 196 GLU A CA 1
ATOM 1491 C C . GLU A 1 196 ? -14.455 -1.988 21.415 1.00 94.88 196 GLU A C 1
ATOM 1493 O O . GLU A 1 196 ? -14.310 -0.873 21.928 1.00 94.88 196 GLU A O 1
ATOM 1498 N N . ALA A 1 197 ? -13.463 -2.883 21.409 1.00 94.56 197 ALA A N 1
ATOM 1499 C CA . ALA A 1 197 ? -12.116 -2.570 21.876 1.00 94.56 197 ALA A CA 1
ATOM 1500 C C . ALA A 1 197 ? -11.438 -1.551 20.947 1.00 94.56 197 ALA A C 1
ATOM 1502 O O . ALA A 1 197 ? -10.872 -0.569 21.425 1.00 94.56 197 ALA A O 1
ATOM 1503 N N . LEU A 1 198 ? -11.583 -1.725 19.633 1.00 96.12 198 LEU A N 1
ATOM 1504 C CA . LEU A 1 198 ? -11.099 -0.784 18.621 1.00 96.12 198 LEU A CA 1
ATOM 1505 C C . LEU A 1 198 ? -11.745 0.601 18.735 1.00 96.12 198 LEU A C 1
ATOM 1507 O O . LEU A 1 198 ? -11.041 1.608 18.722 1.00 96.12 198 LEU A O 1
ATOM 1511 N N . VAL A 1 199 ? -13.067 0.668 18.903 1.00 96.69 199 VAL A N 1
ATOM 1512 C CA . VAL A 1 199 ? -13.805 1.928 19.097 1.00 96.69 199 VAL A CA 1
ATOM 1513 C C . VAL A 1 199 ? -13.327 2.663 20.351 1.00 96.69 199 VAL A C 1
ATOM 1515 O O . VAL A 1 199 ? -13.097 3.872 20.312 1.00 96.69 199 VA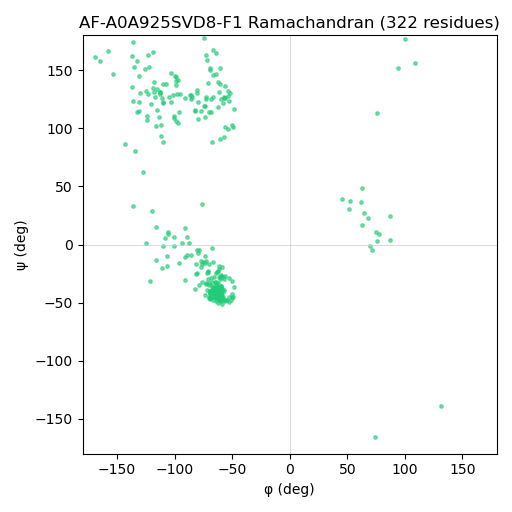L A O 1
ATOM 1518 N N . ARG A 1 200 ? -13.126 1.951 21.468 1.00 95.00 200 ARG A N 1
ATOM 1519 C CA . ARG A 1 200 ? -12.565 2.552 22.690 1.00 95.00 200 ARG A CA 1
ATOM 1520 C C . ARG A 1 200 ? -11.136 3.038 22.480 1.00 95.00 200 ARG A C 1
ATOM 1522 O O . ARG A 1 200 ? -10.816 4.138 22.912 1.00 95.00 200 ARG A O 1
ATOM 1529 N N . TYR A 1 201 ? -10.307 2.244 21.804 1.00 94.44 201 TYR A N 1
ATOM 1530 C CA . TYR A 1 201 ? -8.934 2.620 21.481 1.00 94.44 201 TYR A CA 1
ATOM 1531 C C . TYR A 1 201 ? -8.885 3.889 20.620 1.00 94.44 201 TYR A C 1
ATOM 1533 O O . TYR A 1 201 ? -8.086 4.775 20.889 1.00 94.44 201 TYR A O 1
ATOM 1541 N N . ALA A 1 202 ? -9.769 4.005 19.630 1.00 96.06 202 ALA A N 1
ATOM 1542 C CA . ALA A 1 202 ? -9.829 5.113 18.682 1.00 96.06 202 ALA A CA 1
ATOM 1543 C C . ALA A 1 202 ? -10.263 6.459 19.294 1.00 96.06 202 ALA A C 1
ATOM 1545 O O . ALA A 1 202 ? -9.858 7.505 18.791 1.00 96.06 202 ALA A O 1
ATOM 1546 N N . ARG A 1 203 ? -11.077 6.447 20.358 1.00 96.00 203 ARG A N 1
ATOM 1547 C CA . ARG A 1 203 ? -11.788 7.631 20.877 1.00 96.00 203 ARG A CA 1
ATOM 1548 C C . ARG A 1 203 ? -10.890 8.840 21.147 1.00 96.00 203 ARG A C 1
ATOM 1550 O O . ARG A 1 203 ? -11.181 9.934 20.673 1.00 96.00 203 ARG A O 1
ATOM 1557 N N . ASP A 1 204 ? -9.788 8.627 21.859 1.00 92.38 204 ASP A N 1
ATOM 1558 C CA . ASP A 1 204 ? -8.916 9.710 22.333 1.00 92.38 204 ASP A CA 1
ATOM 1559 C C . ASP A 1 204 ? -7.605 9.819 21.536 1.00 92.38 204 ASP A C 1
ATOM 1561 O O . ASP A 1 204 ? -6.699 10.563 21.921 1.00 92.38 204 ASP A O 1
ATOM 1565 N N . ARG A 1 205 ? -7.501 9.101 20.409 1.00 95.25 205 ARG A N 1
ATOM 1566 C CA . ARG A 1 205 ? -6.272 8.976 19.616 1.00 95.25 205 ARG A CA 1
ATOM 1567 C C . ARG A 1 205 ? -6.287 9.840 18.358 1.00 95.25 205 ARG A C 1
ATOM 1569 O O . ARG A 1 205 ? -7.315 10.039 17.712 1.00 95.25 205 ARG A O 1
ATOM 1576 N N . GLN A 1 206 ? -5.108 10.311 17.985 1.00 97.12 206 GLN A N 1
ATOM 1577 C CA . GLN A 1 206 ? -4.795 10.967 16.725 1.00 97.12 206 GLN A CA 1
ATOM 1578 C C . GLN A 1 206 ? -3.906 10.044 15.891 1.00 97.12 206 GLN A C 1
ATOM 1580 O O . GLN A 1 206 ? -2.679 10.105 15.971 1.00 97.12 206 GLN A O 1
ATOM 1585 N N . LEU A 1 207 ? -4.543 9.179 15.103 1.00 97.31 207 LEU A N 1
ATOM 1586 C CA . LEU A 1 207 ? -3.878 8.162 14.291 1.00 97.31 207 LEU A CA 1
ATOM 1587 C C . LEU A 1 207 ? -4.406 8.135 12.856 1.00 97.31 207 LEU A C 1
ATOM 1589 O O . LEU A 1 207 ? -5.540 8.547 12.586 1.00 97.31 207 LEU A O 1
ATOM 1593 N N . LEU A 1 208 ? -3.581 7.603 11.959 1.00 98.56 208 LEU A N 1
ATOM 1594 C CA . LEU A 1 208 ? -3.946 7.260 10.589 1.00 98.56 208 LEU A CA 1
ATOM 1595 C C . LEU A 1 208 ? -3.948 5.741 10.433 1.00 98.56 208 LEU A C 1
ATOM 1597 O O . LEU A 1 208 ? -2.938 5.096 10.708 1.00 98.56 208 LEU A O 1
ATOM 1601 N N . VAL A 1 209 ? -5.052 5.173 9.949 1.00 98.44 209 VAL A N 1
ATOM 1602 C CA . VAL A 1 209 ? -5.103 3.772 9.507 1.00 98.44 209 VAL A CA 1
ATOM 1603 C C . VAL A 1 209 ? -5.074 3.730 7.985 1.00 98.44 209 VAL A C 1
ATOM 1605 O O . VAL A 1 209 ? -5.938 4.309 7.330 1.00 98.44 209 VAL A O 1
ATOM 1608 N N . ILE A 1 210 ? -4.091 3.040 7.420 1.00 98.56 210 ILE A N 1
ATOM 1609 C CA . ILE A 1 210 ? -4.015 2.752 5.992 1.00 98.56 210 ILE A CA 1
ATOM 1610 C C . ILE A 1 210 ? -4.594 1.355 5.764 1.00 98.56 210 ILE A C 1
ATOM 1612 O O . ILE A 1 210 ? -4.020 0.375 6.234 1.00 98.56 210 ILE A O 1
ATOM 1616 N N . LEU A 1 211 ? -5.724 1.268 5.064 1.00 98.12 211 LEU A N 1
ATOM 1617 C CA . LEU A 1 211 ? -6.367 0.004 4.695 1.00 98.12 211 LEU A CA 1
ATOM 1618 C C . LEU A 1 211 ? -6.022 -0.321 3.242 1.00 98.12 211 LEU A C 1
ATOM 1620 O O . LEU A 1 211 ? -6.482 0.370 2.333 1.00 98.12 211 LEU A O 1
ATOM 1624 N N . ASP A 1 212 ? -5.208 -1.346 3.010 1.00 95.56 212 ASP A N 1
ATOM 1625 C CA . ASP A 1 212 ? -4.754 -1.684 1.661 1.00 95.56 212 ASP A CA 1
ATOM 1626 C C . ASP A 1 212 ? -5.567 -2.818 1.038 1.00 95.56 212 ASP A C 1
ATOM 1628 O O . ASP A 1 212 ? -5.868 -3.806 1.709 1.00 95.56 212 ASP A O 1
ATOM 1632 N N . ASN A 1 213 ? -5.857 -2.694 -0.261 1.00 92.50 213 ASN A N 1
ATOM 1633 C CA . ASN A 1 213 ? -6.511 -3.714 -1.082 1.00 92.50 213 ASN A CA 1
ATOM 1634 C C . ASN A 1 213 ? -7.943 -4.042 -0.614 1.00 92.50 213 ASN A C 1
ATOM 1636 O O . ASN A 1 213 ? -8.302 -5.205 -0.436 1.00 92.50 213 ASN A O 1
ATOM 1640 N N . CYS A 1 214 ? -8.769 -3.018 -0.384 1.00 95.31 214 CYS A N 1
ATOM 1641 C CA . CYS A 1 214 ? -10.103 -3.170 0.206 1.00 95.31 214 CYS A CA 1
ATOM 1642 C C . CYS A 1 214 ? -11.138 -3.848 -0.711 1.00 95.31 214 CYS A C 1
ATOM 1644 O O . CYS A 1 214 ? -12.161 -4.294 -0.201 1.00 95.31 214 CYS A O 1
ATOM 1646 N N . GLU A 1 215 ? -10.911 -3.947 -2.026 1.00 92.75 215 GLU A N 1
ATOM 1647 C CA . GLU A 1 215 ? -11.936 -4.361 -3.007 1.00 92.75 215 GLU A CA 1
ATOM 1648 C C . GLU A 1 215 ? -12.593 -5.729 -2.741 1.00 92.75 215 GLU A C 1
ATOM 1650 O O . GLU A 1 215 ? -13.734 -5.954 -3.121 1.00 92.75 215 GLU A O 1
ATOM 1655 N N . HIS A 1 216 ? -11.898 -6.654 -2.079 1.00 91.19 216 HIS A N 1
ATOM 1656 C CA . HIS A 1 216 ? -12.401 -8.006 -1.809 1.00 91.19 216 HIS A CA 1
ATOM 1657 C C . HIS A 1 216 ? -13.146 -8.129 -0.466 1.00 91.19 216 HIS A C 1
ATOM 1659 O O . HIS A 1 216 ? -13.785 -9.146 -0.212 1.00 91.19 216 HIS A O 1
ATOM 1665 N N . VAL A 1 217 ? -13.070 -7.103 0.389 1.00 95.06 217 VAL A N 1
ATOM 1666 C CA . VAL A 1 217 ? -13.699 -7.030 1.724 1.00 95.06 217 VAL A CA 1
ATOM 1667 C C . VAL A 1 217 ? -14.352 -5.659 1.944 1.00 95.06 217 VAL A C 1
ATOM 1669 O O . VAL A 1 217 ? -14.367 -5.118 3.052 1.00 95.06 217 VAL A O 1
ATOM 1672 N N . LEU A 1 218 ? -14.874 -5.074 0.862 1.00 94.94 218 LEU A N 1
ATOM 1673 C CA . LEU A 1 218 ? -15.279 -3.671 0.787 1.00 94.94 218 LEU A CA 1
ATOM 1674 C C . LEU A 1 218 ? -16.268 -3.280 1.892 1.00 94.94 218 LEU A C 1
ATOM 1676 O O . LEU A 1 218 ? -16.062 -2.283 2.585 1.00 94.94 218 LEU A O 1
ATOM 1680 N N . GLN A 1 219 ? -17.305 -4.097 2.092 1.00 95.62 219 GLN A N 1
ATOM 1681 C CA . GLN A 1 219 ? -18.356 -3.829 3.072 1.00 95.62 219 GLN A CA 1
ATOM 1682 C C . GLN A 1 219 ? -17.813 -3.847 4.508 1.00 95.62 219 GLN A C 1
ATOM 1684 O O . GLN A 1 219 ? -18.078 -2.927 5.280 1.00 95.62 219 GLN A O 1
ATOM 1689 N N . ALA A 1 220 ? -16.977 -4.832 4.854 1.00 95.75 220 ALA A N 1
ATOM 1690 C CA . ALA A 1 220 ? -16.353 -4.902 6.175 1.00 95.75 220 ALA A CA 1
ATOM 1691 C C . ALA A 1 220 ? -15.398 -3.723 6.435 1.00 95.75 220 ALA A C 1
ATOM 1693 O O . ALA A 1 220 ? -15.365 -3.190 7.548 1.00 95.75 220 ALA A O 1
ATOM 1694 N N . CYS A 1 221 ? -14.658 -3.271 5.416 1.00 97.75 221 CYS A N 1
ATOM 1695 C CA . CYS A 1 221 ? -13.848 -2.054 5.503 1.00 97.75 221 CYS A CA 1
ATOM 1696 C C . CYS A 1 221 ? -14.705 -0.809 5.733 1.00 97.75 221 CYS A C 1
ATOM 1698 O O . CYS A 1 221 ? -14.365 0.010 6.588 1.00 97.75 221 CYS A O 1
ATOM 1700 N N . ALA A 1 222 ? -15.815 -0.670 5.006 1.00 98.06 222 ALA A N 1
ATOM 1701 C CA . ALA A 1 222 ? -16.738 0.451 5.148 1.00 98.06 222 ALA A CA 1
ATOM 1702 C C . ALA A 1 222 ? -17.354 0.507 6.557 1.00 98.06 222 ALA A C 1
ATOM 1704 O O . ALA A 1 222 ? -17.344 1.560 7.205 1.00 98.06 222 ALA A O 1
ATOM 1705 N N . ASP A 1 223 ? -17.822 -0.634 7.067 1.00 97.88 223 ASP A N 1
ATOM 1706 C CA . ASP A 1 223 ? -18.435 -0.744 8.393 1.00 97.88 223 ASP A CA 1
ATOM 1707 C C . ASP A 1 223 ? -17.433 -0.468 9.518 1.00 97.88 223 ASP A C 1
ATOM 1709 O O . ASP A 1 223 ? -17.761 0.221 10.493 1.00 97.88 223 ASP A O 1
ATOM 1713 N N . LEU A 1 224 ? -16.197 -0.957 9.386 1.00 97.81 224 LEU A N 1
ATOM 1714 C CA . LEU A 1 224 ? -15.122 -0.659 10.329 1.00 97.81 224 LEU A CA 1
ATOM 1715 C C . LEU A 1 224 ? -14.731 0.821 10.275 1.00 97.81 224 LEU A C 1
ATOM 1717 O O . LEU A 1 224 ? -14.642 1.471 11.319 1.00 97.81 224 LEU A O 1
ATOM 1721 N N . ALA A 1 225 ? -14.533 1.371 9.075 1.00 98.19 225 ALA A N 1
ATOM 1722 C CA . ALA A 1 225 ? -14.166 2.768 8.887 1.00 98.19 225 ALA A CA 1
ATOM 1723 C C . ALA A 1 225 ? -15.205 3.697 9.518 1.00 98.19 225 ALA A C 1
ATOM 1725 O O . ALA A 1 225 ? -14.850 4.587 10.289 1.00 98.19 225 ALA A O 1
ATOM 1726 N N . LYS A 1 226 ? -16.494 3.442 9.277 1.00 98.19 226 LYS A N 1
ATOM 1727 C CA . LYS A 1 226 ? -17.593 4.194 9.889 1.00 98.19 226 LYS A CA 1
ATOM 1728 C C . LYS A 1 226 ? -17.508 4.188 11.416 1.00 98.19 226 LYS A C 1
ATOM 1730 O O . LYS A 1 226 ? -17.598 5.251 12.026 1.00 98.19 226 LYS A O 1
ATOM 1735 N N . GLN A 1 227 ? -17.300 3.025 12.029 1.00 97.69 227 GLN A N 1
ATOM 1736 C CA . GLN A 1 227 ? -17.238 2.897 13.488 1.00 97.69 227 GLN A CA 1
ATOM 1737 C C . GLN A 1 227 ? -16.025 3.614 14.089 1.00 97.69 227 GLN A C 1
ATOM 1739 O O . GLN A 1 227 ? -16.177 4.361 15.055 1.00 97.69 227 GLN A O 1
ATOM 1744 N N . LEU A 1 228 ? -14.838 3.460 13.497 1.00 97.75 228 LEU A N 1
ATOM 1745 C CA . LEU A 1 228 ? -13.627 4.148 13.956 1.00 97.75 228 LEU A CA 1
ATOM 1746 C C . LEU A 1 228 ? -13.743 5.671 13.808 1.00 97.75 228 LEU A C 1
ATOM 1748 O O . LEU A 1 228 ? -13.367 6.421 14.711 1.00 97.75 228 LEU A O 1
ATOM 1752 N N . LEU A 1 229 ? -14.300 6.138 12.688 1.00 97.75 229 LEU A N 1
ATOM 1753 C CA . LEU A 1 229 ? -14.455 7.564 12.414 1.00 97.75 229 LEU A CA 1
ATOM 1754 C C . LEU A 1 229 ? -15.511 8.221 13.315 1.00 97.75 229 LEU A C 1
ATOM 1756 O O . LEU A 1 229 ? -15.345 9.374 13.718 1.00 97.75 229 LEU A O 1
ATOM 1760 N N . GLN A 1 230 ? -16.578 7.502 13.665 1.00 96.88 230 GLN A N 1
ATOM 1761 C CA . GLN A 1 230 ? -17.563 7.968 14.646 1.00 96.88 230 GLN A CA 1
ATOM 1762 C C . GLN A 1 230 ? -17.005 7.977 16.074 1.00 96.88 230 GLN A C 1
ATOM 1764 O O . GLN A 1 230 ? -17.431 8.797 16.882 1.00 96.88 230 GLN A O 1
ATOM 1769 N N . ALA A 1 231 ? -16.060 7.086 16.384 1.00 95.69 231 ALA A N 1
ATOM 1770 C CA . ALA A 1 231 ? -15.513 6.939 17.725 1.00 95.69 231 ALA A CA 1
ATOM 1771 C C . ALA A 1 231 ? -14.567 8.072 18.141 1.00 95.69 231 ALA A C 1
ATOM 1773 O O . ALA A 1 231 ? -14.650 8.519 19.282 1.00 95.69 231 ALA A O 1
ATOM 1774 N N . GLY A 1 232 ? -13.660 8.505 17.257 1.00 94.69 232 GLY A N 1
ATOM 1775 C CA . GLY A 1 232 ? -12.621 9.483 17.598 1.00 94.69 232 GLY A CA 1
ATOM 1776 C C . GLY A 1 232 ? -12.440 10.548 16.529 1.00 94.69 232 GLY A C 1
ATOM 1777 O O . GLY A 1 232 ? -12.144 10.227 15.386 1.00 94.69 232 GLY A O 1
ATOM 1778 N N . GLU A 1 233 ? -12.568 11.825 16.888 1.00 95.31 233 GLU A N 1
ATOM 1779 C CA . GLU A 1 233 ? -12.562 12.963 15.949 1.00 95.31 233 GLU A CA 1
ATOM 1780 C C . GLU A 1 233 ? -11.234 13.148 15.199 1.00 95.31 233 GLU A C 1
ATOM 1782 O O . GLU A 1 233 ? -11.206 13.693 14.093 1.00 95.31 233 GLU A O 1
ATOM 1787 N N . ARG A 1 234 ? -10.134 12.661 15.783 1.00 96.81 234 ARG A N 1
ATOM 1788 C CA . ARG A 1 234 ? -8.770 12.776 15.243 1.00 96.81 234 ARG A CA 1
ATOM 1789 C C . ARG A 1 234 ? -8.280 11.505 14.543 1.00 96.81 234 ARG A C 1
ATOM 1791 O O . ARG A 1 234 ? -7.128 11.451 14.122 1.00 96.81 2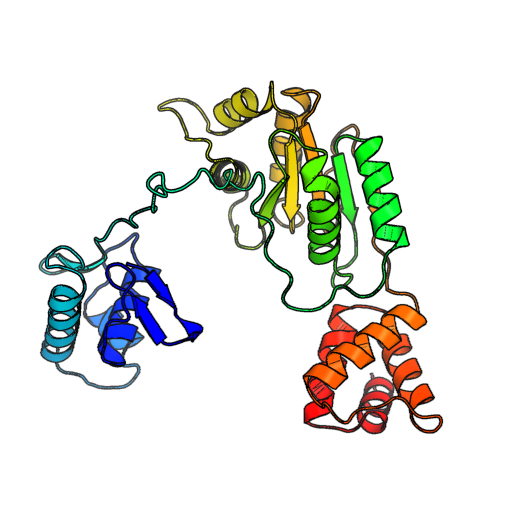34 ARG A O 1
ATOM 1798 N N . VAL A 1 235 ? -9.153 10.512 14.373 1.00 98.06 235 VAL A N 1
ATOM 1799 C CA . VAL A 1 235 ? -8.875 9.323 13.561 1.00 98.06 235 VAL A CA 1
ATOM 1800 C C . VAL A 1 235 ? -9.088 9.649 12.090 1.00 98.06 235 VAL A C 1
ATOM 1802 O O . VAL A 1 235 ? -10.141 10.193 11.718 1.00 98.06 235 VAL A O 1
ATOM 1805 N N . LYS A 1 236 ? -8.098 9.291 11.268 1.00 98.62 236 LYS A N 1
ATOM 1806 C CA . LYS A 1 236 ? -8.163 9.354 9.806 1.00 98.62 236 LYS A CA 1
ATOM 1807 C C . LYS A 1 236 ? -7.906 7.984 9.185 1.00 98.62 236 LYS A C 1
ATOM 1809 O O . LYS A 1 236 ? -7.221 7.146 9.768 1.00 98.62 236 LYS A O 1
ATOM 1814 N N . ILE A 1 237 ? -8.467 7.768 8.001 1.00 98.69 237 ILE A N 1
ATOM 1815 C CA . ILE A 1 237 ? -8.339 6.532 7.233 1.00 98.69 237 ILE A CA 1
ATOM 1816 C C . ILE A 1 237 ? -7.928 6.872 5.800 1.00 98.69 237 ILE A C 1
ATOM 1818 O O . ILE A 1 237 ? -8.544 7.724 5.156 1.00 98.69 237 ILE A O 1
ATOM 1822 N N . LEU A 1 238 ? -6.898 6.185 5.312 1.00 98.75 238 LEU A N 1
ATOM 1823 C CA . LEU A 1 238 ? -6.498 6.169 3.909 1.00 98.75 238 LEU A CA 1
ATOM 1824 C C . LEU A 1 238 ? -6.722 4.756 3.367 1.00 98.75 238 LEU A C 1
ATOM 1826 O O . LEU A 1 238 ? -6.017 3.830 3.751 1.00 98.75 238 LEU A O 1
ATOM 1830 N N . ALA A 1 239 ? -7.699 4.572 2.493 1.00 98.38 239 ALA A N 1
ATOM 1831 C CA . ALA A 1 239 ? -7.977 3.277 1.887 1.00 98.38 239 ALA A CA 1
ATOM 1832 C C . ALA A 1 239 ? -7.372 3.189 0.482 1.00 98.38 239 ALA A C 1
ATOM 1834 O O . ALA A 1 239 ? -7.357 4.175 -0.253 1.00 98.38 239 ALA A O 1
ATOM 1835 N N . SER A 1 240 ? -6.906 2.009 0.081 1.00 95.94 240 SER A N 1
ATOM 1836 C CA . SER A 1 240 ? -6.619 1.679 -1.315 1.00 95.94 240 SER A CA 1
ATOM 1837 C C . SER A 1 240 ? -7.611 0.620 -1.796 1.00 95.94 240 SER A C 1
ATOM 1839 O O . SER A 1 240 ? -7.860 -0.375 -1.113 1.00 95.94 240 SER A O 1
ATOM 1841 N N . SER A 1 241 ? -8.242 0.867 -2.945 1.00 95.44 241 SER A N 1
ATOM 1842 C CA . SER A 1 241 ? -9.290 -0.006 -3.481 1.00 95.44 241 SER A CA 1
ATOM 1843 C C . SER A 1 241 ? -9.456 0.172 -4.993 1.00 95.44 241 SER A C 1
ATOM 1845 O O . SER A 1 241 ? -8.933 1.115 -5.599 1.00 95.44 241 SER A O 1
ATOM 1847 N N . ARG A 1 242 ? -10.175 -0.736 -5.652 1.00 93.94 242 ARG A N 1
ATOM 1848 C CA . ARG A 1 242 ? -10.652 -0.525 -7.035 1.00 93.94 242 ARG A CA 1
ATOM 1849 C C . ARG A 1 242 ? -11.910 0.330 -7.099 1.00 93.94 242 ARG A C 1
ATOM 1851 O O . ARG A 1 242 ? -12.129 1.003 -8.099 1.00 93.94 242 ARG A O 1
ATOM 1858 N N . GLU A 1 243 ? -12.677 0.345 -6.020 1.00 93.94 243 GLU A N 1
ATOM 1859 C CA . GLU A 1 243 ? -13.947 1.052 -5.895 1.00 93.94 243 GLU A CA 1
ATOM 1860 C C . GLU A 1 243 ? -14.049 1.766 -4.542 1.00 93.94 243 GLU A C 1
ATOM 1862 O O . GLU A 1 243 ? -13.287 1.493 -3.614 1.00 93.94 243 GLU A O 1
ATOM 1867 N N . GLN A 1 244 ? -14.960 2.728 -4.443 1.00 96.12 244 GLN A N 1
ATOM 1868 C CA . GLN A 1 244 ? -15.175 3.505 -3.223 1.00 96.12 244 GLN A CA 1
ATOM 1869 C C . GLN A 1 244 ? -15.791 2.661 -2.095 1.00 96.12 244 GLN A C 1
ATOM 1871 O O . GLN A 1 244 ? -16.533 1.721 -2.360 1.00 96.12 244 GLN A O 1
ATOM 1876 N N . LEU A 1 245 ? -15.530 3.013 -0.834 1.00 96.56 245 LEU A N 1
ATOM 1877 C CA . LEU A 1 245 ? -16.087 2.327 0.340 1.00 96.56 245 LEU A CA 1
ATOM 1878 C C . LEU A 1 245 ? -17.563 2.674 0.599 1.00 96.56 245 LEU A C 1
ATOM 1880 O O . LEU A 1 245 ? -18.217 1.992 1.382 1.00 96.56 245 LEU A O 1
ATOM 1884 N N . HIS A 1 246 ? -18.093 3.734 -0.018 1.00 96.44 246 HIS A N 1
ATOM 1885 C CA . HIS A 1 246 ? -19.460 4.230 0.183 1.00 96.44 246 HIS A CA 1
ATOM 1886 C C . HIS A 1 246 ? -19.755 4.685 1.626 1.00 96.44 246 HIS A C 1
ATOM 1888 O O . HIS A 1 246 ? -20.870 4.536 2.132 1.00 96.44 246 HIS A O 1
ATOM 1894 N N . VAL A 1 247 ? -18.770 5.295 2.292 1.00 96.88 247 VAL A N 1
ATOM 1895 C CA . VAL A 1 247 ? -18.926 5.834 3.655 1.00 96.88 247 VAL A CA 1
ATOM 1896 C C . VAL A 1 247 ? -19.185 7.342 3.607 1.00 96.88 247 VAL A C 1
ATOM 1898 O O . VAL A 1 247 ? -18.530 8.090 2.886 1.00 96.88 247 VAL A O 1
ATOM 1901 N N . THR A 1 248 ? -20.127 7.841 4.411 1.00 93.50 248 THR A N 1
ATOM 1902 C CA . THR A 1 248 ? -20.406 9.284 4.487 1.00 93.50 248 THR A CA 1
ATOM 1903 C C . THR A 1 248 ? -19.155 10.079 4.869 1.00 93.50 248 THR A C 1
ATOM 1905 O O . THR A 1 248 ? -18.536 9.820 5.899 1.00 93.50 248 THR A O 1
ATOM 1908 N N . GLY A 1 249 ? -18.818 11.095 4.068 1.00 93.19 249 GLY A N 1
ATOM 1909 C CA . GLY A 1 249 ? -17.626 11.925 4.274 1.00 93.19 249 GLY A CA 1
ATOM 1910 C C . GLY A 1 249 ? -16.349 11.378 3.627 1.00 93.19 249 GLY A C 1
ATOM 1911 O O . GLY A 1 249 ? -15.294 11.994 3.785 1.00 93.19 249 GLY A O 1
ATOM 1912 N N . GLU A 1 250 ? -16.447 10.267 2.894 1.00 97.88 250 GLU A N 1
ATOM 1913 C CA . GLU A 1 250 ? -15.397 9.738 2.027 1.00 97.88 250 GLU A CA 1
ATOM 1914 C C . GLU A 1 250 ? -15.035 10.731 0.915 1.00 97.88 250 GLU A C 1
ATOM 1916 O O . GLU A 1 250 ? -15.903 11.269 0.224 1.00 97.88 250 GLU A O 1
ATOM 1921 N N . ALA A 1 251 ? -13.737 10.969 0.738 1.00 98.19 251 ALA A N 1
ATOM 1922 C CA . ALA A 1 251 ? -13.190 11.658 -0.418 1.00 98.19 251 ALA A CA 1
ATOM 1923 C C . ALA A 1 251 ? -12.519 10.654 -1.353 1.00 98.19 251 ALA A C 1
ATOM 1925 O O . ALA A 1 251 ? -11.650 9.887 -0.941 1.00 98.19 251 ALA A O 1
ATOM 1926 N N . ILE A 1 252 ? -12.917 10.679 -2.620 1.00 97.81 252 ILE A N 1
ATOM 1927 C CA . ILE A 1 252 ? -12.367 9.798 -3.645 1.00 97.81 252 ILE A CA 1
ATOM 1928 C C . ILE A 1 252 ? -11.192 10.490 -4.314 1.00 97.81 252 ILE A C 1
ATOM 1930 O O . ILE A 1 252 ? -11.336 11.605 -4.815 1.00 97.81 252 ILE A O 1
ATOM 1934 N N . PHE A 1 253 ? -10.047 9.813 -4.337 1.00 97.50 253 PHE A N 1
ATOM 1935 C CA . PHE A 1 253 ? -8.862 10.255 -5.059 1.00 97.50 253 PHE A CA 1
ATOM 1936 C C . PHE A 1 253 ? -8.535 9.242 -6.169 1.00 97.50 253 PHE A C 1
ATOM 1938 O O . PHE A 1 253 ? -8.025 8.152 -5.882 1.00 97.50 253 PHE A O 1
ATOM 1945 N N . PRO A 1 254 ? -8.869 9.543 -7.434 1.00 95.50 254 PRO A N 1
ATOM 1946 C CA . PRO A 1 254 ? -8.513 8.692 -8.561 1.00 95.50 254 PRO A CA 1
ATOM 1947 C C . PRO A 1 254 ? -7.000 8.707 -8.790 1.00 95.50 254 PRO A C 1
ATOM 1949 O O . PRO A 1 254 ? -6.407 9.762 -8.988 1.00 95.50 254 PRO A O 1
ATOM 1952 N N . VAL A 1 255 ? -6.374 7.533 -8.800 1.00 94.00 255 VAL A N 1
ATOM 1953 C CA . VAL A 1 255 ? -4.942 7.385 -9.086 1.00 94.00 255 VAL A CA 1
ATOM 1954 C C . VAL A 1 255 ? -4.772 7.025 -10.557 1.00 94.00 255 VAL A C 1
ATOM 1956 O O . VAL A 1 255 ? -5.028 5.882 -10.953 1.00 94.00 255 VAL A O 1
ATOM 1959 N N . GLY A 1 256 ? -4.342 8.007 -11.350 1.00 91.31 256 GLY A N 1
ATOM 1960 C CA . GLY A 1 256 ? -4.089 7.865 -12.785 1.00 91.31 256 GLY A CA 1
ATOM 1961 C C . GLY A 1 256 ? -2.808 7.098 -13.114 1.00 91.31 256 GLY A C 1
ATOM 1962 O O . GLY A 1 256 ? -2.056 6.692 -12.224 1.00 91.31 256 GLY A O 1
ATOM 1963 N N . ALA A 1 257 ? -2.560 6.897 -14.406 1.00 91.31 257 ALA A N 1
ATOM 1964 C CA . ALA A 1 257 ? -1.267 6.451 -14.919 1.00 91.31 257 ALA A CA 1
ATOM 1965 C C . ALA A 1 257 ? -0.168 7.496 -14.660 1.00 91.31 257 ALA A C 1
ATOM 1967 O O . ALA A 1 257 ? -0.471 8.640 -14.327 1.00 91.31 257 ALA A O 1
ATOM 1968 N N . LEU A 1 258 ? 1.095 7.086 -14.788 1.00 91.62 258 LEU A N 1
ATOM 1969 C CA . LEU A 1 258 ? 2.215 8.026 -14.793 1.00 91.62 258 LEU A CA 1
ATOM 1970 C C . LEU A 1 258 ? 2.192 8.868 -16.067 1.00 91.62 258 LEU A C 1
ATOM 1972 O O . LEU A 1 258 ? 1.775 8.378 -17.123 1.00 91.62 258 LEU A O 1
ATOM 1976 N N . ASP A 1 259 ? 2.686 10.100 -15.979 1.00 92.44 259 ASP A N 1
ATOM 1977 C CA . ASP A 1 259 ? 2.981 10.857 -17.190 1.00 92.44 259 ASP A CA 1
ATOM 1978 C C . ASP A 1 259 ? 4.139 10.211 -17.974 1.00 92.44 259 ASP A C 1
ATOM 1980 O O . ASP A 1 259 ? 4.833 9.307 -17.499 1.00 92.44 259 ASP A O 1
ATOM 1984 N N . GLU A 1 260 ? 4.344 10.649 -19.215 1.00 92.19 260 GLU A N 1
ATOM 1985 C CA . GLU A 1 260 ? 5.367 10.063 -20.080 1.00 92.19 260 GLU A CA 1
ATOM 1986 C C . GLU A 1 260 ? 6.778 10.176 -19.480 1.00 92.19 260 GLU A C 1
ATOM 1988 O O . GLU A 1 260 ? 7.546 9.212 -19.512 1.00 92.19 260 GLU A O 1
ATOM 1993 N N . ALA A 1 261 ? 7.120 11.319 -18.885 1.00 91.81 261 ALA A N 1
ATOM 1994 C CA . ALA A 1 261 ? 8.444 11.545 -18.319 1.00 91.81 261 ALA A CA 1
ATOM 1995 C C . ALA A 1 261 ? 8.675 10.673 -17.074 1.00 91.81 261 ALA A C 1
ATOM 1997 O O . ALA A 1 261 ? 9.745 10.082 -16.912 1.00 91.81 261 ALA A O 1
ATOM 1998 N N . GLU A 1 262 ? 7.676 10.554 -16.207 1.00 93.44 262 GLU A N 1
ATOM 1999 C CA . GLU A 1 262 ? 7.663 9.675 -15.041 1.00 93.44 262 GLU A CA 1
ATOM 2000 C C . GLU A 1 262 ? 7.758 8.201 -15.435 1.00 93.44 262 GLU A C 1
ATOM 2002 O O . GLU A 1 262 ? 8.572 7.466 -14.870 1.00 93.44 262 GLU A O 1
ATOM 2007 N N . ALA A 1 263 ? 6.975 7.777 -16.429 1.00 94.06 263 ALA A N 1
ATOM 2008 C CA . ALA A 1 263 ? 6.984 6.419 -16.956 1.00 94.06 263 ALA A CA 1
ATOM 2009 C C . ALA A 1 263 ? 8.358 6.051 -17.532 1.00 94.06 263 ALA A C 1
ATOM 2011 O O . ALA A 1 263 ? 8.903 4.992 -17.208 1.00 94.06 263 ALA A O 1
ATOM 2012 N N . MET A 1 264 ? 8.963 6.952 -18.314 1.00 94.38 264 MET A N 1
ATOM 2013 C CA . MET A 1 264 ? 10.312 6.765 -18.851 1.00 94.38 264 MET A CA 1
ATOM 2014 C C . MET A 1 264 ? 11.358 6.690 -17.736 1.00 94.38 264 MET A C 1
ATOM 2016 O O . MET A 1 264 ? 12.199 5.790 -17.755 1.00 94.38 264 MET A O 1
ATOM 2020 N N . ARG A 1 265 ? 11.303 7.579 -16.734 1.00 94.19 265 ARG A N 1
ATOM 2021 C CA . ARG A 1 265 ? 12.213 7.519 -15.574 1.00 94.19 265 ARG A CA 1
ATOM 2022 C C . ARG A 1 265 ? 12.085 6.194 -14.826 1.00 94.19 265 ARG A C 1
ATOM 2024 O O . ARG A 1 265 ? 13.105 5.583 -14.509 1.00 94.19 265 ARG A O 1
ATOM 2031 N N . LEU A 1 266 ? 10.857 5.728 -14.590 1.00 94.12 266 LEU A N 1
ATOM 2032 C CA . LEU A 1 266 ? 10.603 4.443 -13.942 1.00 94.12 266 LEU A CA 1
ATOM 2033 C C . LEU A 1 266 ? 11.187 3.289 -14.764 1.00 94.12 266 LEU A C 1
ATOM 2035 O O . LEU A 1 266 ? 11.881 2.438 -14.207 1.00 94.12 266 LEU A O 1
ATOM 2039 N N . PHE A 1 267 ? 10.951 3.270 -16.080 1.00 95.38 267 PHE A N 1
ATOM 2040 C CA . PHE A 1 267 ? 11.497 2.242 -16.966 1.00 95.38 267 PHE A CA 1
ATOM 2041 C C . PHE A 1 267 ? 13.025 2.201 -16.901 1.00 95.38 267 PHE A C 1
ATOM 2043 O O . PHE A 1 267 ? 13.606 1.126 -16.741 1.00 95.38 267 PHE A O 1
ATOM 2050 N N . VAL A 1 268 ? 13.679 3.362 -16.994 1.00 94.69 268 VAL A N 1
ATOM 2051 C CA . VAL A 1 268 ? 15.143 3.471 -16.960 1.00 94.69 268 VAL A CA 1
ATOM 2052 C C . VAL A 1 268 ? 15.689 2.975 -15.631 1.00 94.69 268 VAL A C 1
ATOM 2054 O O . VAL A 1 268 ? 16.563 2.113 -15.631 1.00 94.69 268 VAL A O 1
ATOM 2057 N N . GLU A 1 269 ? 15.155 3.441 -14.501 1.00 94.19 269 GLU A N 1
ATOM 2058 C CA . GLU A 1 269 ? 15.645 3.009 -13.190 1.00 94.19 269 GLU A CA 1
ATOM 2059 C C . GLU A 1 269 ? 15.504 1.492 -13.004 1.00 94.19 269 GLU A C 1
ATOM 2061 O O . GLU A 1 269 ? 16.435 0.812 -12.563 1.00 94.19 269 GLU A O 1
ATOM 2066 N N . ARG A 1 270 ? 14.348 0.936 -13.376 1.00 93.69 270 ARG A N 1
ATOM 2067 C CA . ARG A 1 270 ? 14.085 -0.504 -13.263 1.00 93.69 270 ARG A CA 1
ATOM 2068 C C . ARG A 1 270 ? 14.954 -1.313 -14.221 1.00 93.69 270 ARG A C 1
ATOM 2070 O O . ARG A 1 270 ? 15.368 -2.416 -13.872 1.00 93.69 270 ARG A O 1
ATOM 2077 N N . THR A 1 271 ? 15.279 -0.753 -15.383 1.00 94.00 271 THR A N 1
ATOM 2078 C CA . THR A 1 271 ? 16.189 -1.367 -16.353 1.00 94.00 271 THR A CA 1
ATOM 2079 C C . THR A 1 271 ? 17.623 -1.370 -15.839 1.00 94.00 271 THR A C 1
ATOM 2081 O O . THR A 1 271 ? 18.264 -2.415 -15.868 1.00 94.00 271 THR A O 1
ATOM 2084 N N . VAL A 1 272 ? 18.119 -0.259 -15.287 1.00 92.88 272 VAL A N 1
ATOM 2085 C CA . VAL A 1 272 ? 19.476 -0.172 -14.716 1.00 92.88 272 VAL A CA 1
ATOM 2086 C C . VAL A 1 272 ? 19.667 -1.179 -13.578 1.00 92.88 272 VAL A C 1
ATOM 2088 O O . VAL A 1 272 ? 20.723 -1.802 -13.474 1.00 92.88 272 VAL A O 1
ATOM 2091 N N . ALA A 1 273 ? 18.627 -1.433 -12.778 1.00 89.25 273 ALA A N 1
ATOM 2092 C CA . ALA A 1 273 ? 18.666 -2.446 -11.720 1.00 89.25 273 ALA A CA 1
ATOM 2093 C C . ALA A 1 273 ? 18.883 -3.885 -12.238 1.00 89.25 273 ALA A C 1
ATOM 2095 O O . ALA A 1 273 ? 19.338 -4.751 -11.489 1.00 89.25 273 ALA A O 1
ATOM 2096 N N . VAL A 1 274 ? 18.555 -4.167 -13.504 1.00 90.75 274 VAL A N 1
ATOM 2097 C CA . VAL A 1 274 ? 18.726 -5.494 -14.119 1.00 90.75 274 VAL A CA 1
ATOM 2098 C C . VAL A 1 274 ? 19.808 -5.546 -15.199 1.00 90.75 274 VAL A C 1
ATOM 2100 O O . VAL A 1 274 ? 20.310 -6.630 -15.492 1.00 90.75 274 VAL A O 1
ATOM 2103 N N . GLN A 1 275 ? 20.172 -4.396 -15.760 1.00 92.50 275 GLN A N 1
ATOM 2104 C CA . GLN A 1 275 ? 21.193 -4.193 -16.779 1.00 92.50 275 GLN A CA 1
ATOM 2105 C C . GLN A 1 275 ? 21.924 -2.865 -16.488 1.00 92.50 275 GLN A C 1
ATOM 2107 O O . GLN A 1 275 ? 21.563 -1.827 -17.044 1.00 92.50 275 GLN A O 1
ATOM 2112 N N . PRO A 1 276 ? 22.969 -2.876 -15.634 1.00 91.31 276 PRO A N 1
ATOM 2113 C CA . PRO A 1 276 ? 23.615 -1.652 -15.140 1.00 91.31 276 PRO A CA 1
ATOM 2114 C C . PRO A 1 276 ? 24.248 -0.752 -16.206 1.00 91.31 276 PRO A C 1
ATOM 2116 O O . PRO A 1 276 ? 24.474 0.423 -15.950 1.00 91.31 276 PRO A O 1
ATOM 2119 N N . SER A 1 277 ? 24.553 -1.294 -17.388 1.00 90.25 277 SER A N 1
ATOM 2120 C CA . SER A 1 277 ? 25.132 -0.555 -18.517 1.00 90.25 277 SER A CA 1
ATOM 2121 C C . SER A 1 277 ? 24.095 0.109 -19.427 1.00 90.25 277 SER A C 1
ATOM 2123 O O . SER A 1 277 ? 24.462 0.668 -20.458 1.00 90.25 277 SER A O 1
ATOM 2125 N N . PHE A 1 278 ? 22.802 -0.009 -19.116 1.00 93.12 278 PHE A N 1
ATOM 2126 C CA . PHE A 1 278 ? 21.760 0.595 -19.932 1.00 93.12 278 PHE A CA 1
ATOM 2127 C C . PHE A 1 278 ? 21.738 2.115 -19.757 1.00 93.12 278 PHE A C 1
ATOM 2129 O O . PHE A 1 278 ? 21.562 2.622 -18.652 1.00 93.12 278 PHE A O 1
ATOM 2136 N N . GLU A 1 279 ? 21.834 2.830 -20.875 1.00 92.69 279 GLU A N 1
ATOM 2137 C CA . GLU A 1 279 ? 21.703 4.281 -20.936 1.00 92.69 279 GLU A CA 1
ATOM 2138 C C . GLU A 1 279 ? 20.723 4.677 -22.043 1.00 92.69 279 GLU A C 1
ATOM 2140 O O . GLU A 1 279 ? 20.649 4.042 -23.105 1.00 92.69 279 GLU A O 1
ATOM 2145 N N . VAL A 1 280 ? 19.968 5.750 -21.801 1.00 92.50 280 VAL A N 1
ATOM 2146 C CA . VAL A 1 280 ? 19.121 6.352 -22.832 1.00 92.50 280 VAL A CA 1
ATOM 2147 C C . VAL A 1 280 ? 19.993 7.210 -23.740 1.00 92.50 280 VAL A C 1
ATOM 2149 O O . VAL A 1 280 ? 20.660 8.141 -23.296 1.00 92.50 280 VAL A O 1
ATOM 2152 N N . THR A 1 281 ? 19.961 6.899 -25.028 1.00 93.75 281 THR A N 1
ATOM 2153 C CA . THR A 1 281 ? 20.702 7.569 -26.096 1.00 93.75 281 THR A CA 1
ATOM 2154 C C . THR A 1 281 ? 19.726 8.170 -27.102 1.00 93.75 281 THR A C 1
ATOM 2156 O O . THR A 1 281 ? 18.549 7.807 -27.144 1.00 93.75 281 THR A O 1
ATOM 2159 N N . THR A 1 282 ? 20.209 9.058 -27.973 1.00 92.31 282 THR A N 1
ATOM 2160 C CA . THR A 1 282 ? 19.399 9.611 -29.071 1.00 92.31 282 THR A CA 1
ATOM 2161 C C . THR A 1 282 ? 18.844 8.515 -29.991 1.00 92.31 282 THR A C 1
ATOM 2163 O O . THR A 1 282 ? 17.785 8.691 -30.585 1.00 92.31 282 THR A O 1
ATOM 2166 N N . GLN A 1 283 ? 19.531 7.374 -30.099 1.00 90.81 283 GLN A N 1
ATOM 2167 C CA . GLN A 1 283 ? 19.126 6.255 -30.945 1.00 90.81 283 GLN A CA 1
ATOM 2168 C C . GLN A 1 283 ? 18.020 5.399 -30.315 1.00 90.81 283 GLN A C 1
ATOM 2170 O O . GLN A 1 283 ? 17.172 4.896 -31.045 1.00 90.81 283 GLN A O 1
ATOM 2175 N N . ASN A 1 284 ? 17.999 5.225 -28.987 1.00 93.00 284 ASN A N 1
ATOM 2176 C CA . ASN A 1 284 ? 17.071 4.297 -28.322 1.00 93.00 284 ASN A CA 1
ATOM 2177 C C . ASN A 1 284 ? 15.915 4.974 -27.560 1.00 93.00 284 ASN A C 1
ATOM 2179 O O . ASN A 1 284 ? 14.975 4.284 -27.165 1.00 93.00 284 ASN A O 1
ATOM 2183 N N . SER A 1 285 ? 15.947 6.299 -27.379 1.00 94.81 285 SER A N 1
ATOM 2184 C CA . SER A 1 285 ? 14.944 7.038 -26.597 1.00 94.81 285 SER A CA 1
ATOM 2185 C C . SER A 1 285 ? 13.517 6.836 -27.108 1.00 94.81 285 SER A C 1
ATOM 2187 O O . SER A 1 285 ? 12.600 6.641 -26.313 1.00 94.81 285 SER A O 1
ATOM 2189 N N . HIS A 1 286 ? 13.340 6.796 -28.429 1.00 94.81 286 HIS A N 1
ATOM 2190 C CA . HIS A 1 286 ? 12.040 6.572 -29.058 1.00 94.81 286 HIS A CA 1
ATOM 2191 C C . HIS A 1 286 ? 11.461 5.176 -28.756 1.00 94.81 286 HIS A C 1
ATOM 2193 O O . HIS A 1 286 ? 10.251 5.041 -28.607 1.00 94.81 286 HIS A O 1
ATOM 2199 N N . HIS A 1 287 ? 12.300 4.143 -28.594 1.00 95.31 287 HIS A N 1
ATOM 2200 C CA . HIS A 1 287 ? 11.838 2.815 -28.175 1.00 95.31 287 HIS A CA 1
ATOM 2201 C C . HIS A 1 287 ? 11.369 2.816 -26.718 1.00 95.31 287 HIS A C 1
ATOM 2203 O O . HIS A 1 287 ? 10.350 2.207 -26.406 1.00 95.31 287 HIS A O 1
ATOM 2209 N N . VAL A 1 288 ? 12.076 3.524 -25.831 1.00 95.88 288 VAL A N 1
ATOM 2210 C CA . VAL A 1 288 ? 11.670 3.670 -24.422 1.00 95.88 288 VAL A CA 1
ATOM 2211 C C . VAL A 1 288 ? 10.332 4.404 -24.322 1.00 95.88 288 VAL A C 1
ATOM 2213 O O . VAL A 1 288 ? 9.438 3.951 -23.607 1.00 95.88 288 VAL A O 1
ATOM 2216 N N . GLN A 1 289 ? 10.181 5.500 -25.068 1.00 95.38 289 GLN A N 1
ATOM 2217 C CA . GLN A 1 289 ? 8.936 6.263 -25.142 1.00 95.38 289 GLN A CA 1
ATOM 2218 C C . GLN A 1 289 ? 7.784 5.390 -25.658 1.00 95.38 289 GLN A C 1
ATOM 2220 O O . GLN A 1 289 ? 6.724 5.341 -25.037 1.00 95.38 289 GLN A O 1
ATOM 2225 N N . G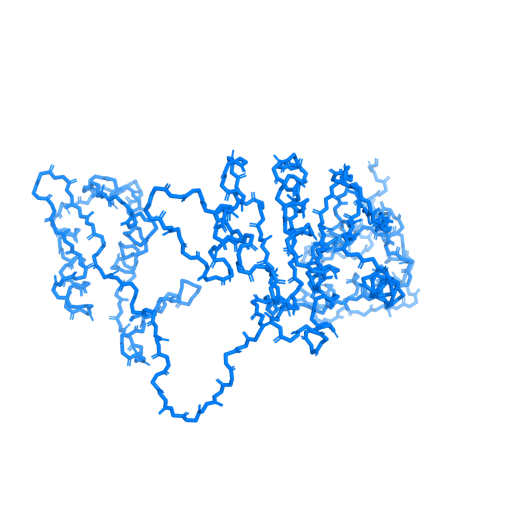LU A 1 290 ? 8.004 4.639 -26.740 1.00 95.12 290 GLU A N 1
ATOM 2226 C CA . GLU A 1 290 ? 6.988 3.758 -27.321 1.00 95.12 290 GLU A CA 1
ATOM 2227 C C . GLU A 1 290 ? 6.557 2.645 -26.359 1.00 95.12 290 GLU A C 1
ATOM 2229 O O . GLU A 1 290 ? 5.363 2.377 -26.229 1.00 95.12 290 GLU A O 1
ATOM 2234 N N . ILE A 1 291 ? 7.500 2.039 -25.628 1.00 95.50 291 ILE A N 1
ATOM 2235 C CA . ILE A 1 291 ? 7.186 1.065 -24.573 1.00 95.50 291 ILE A CA 1
ATOM 2236 C C . ILE A 1 291 ? 6.299 1.712 -23.505 1.00 95.50 291 ILE A C 1
ATOM 2238 O O . ILE A 1 291 ? 5.248 1.170 -23.177 1.00 95.50 291 ILE A O 1
ATOM 2242 N N . CYS A 1 292 ? 6.686 2.876 -22.977 1.00 95.19 292 CYS A N 1
ATOM 2243 C CA . CYS A 1 292 ? 5.927 3.551 -21.920 1.00 95.19 292 CYS A CA 1
ATOM 2244 C C . CYS A 1 292 ? 4.514 3.933 -22.380 1.00 95.19 292 CYS A C 1
ATOM 2246 O O . CYS A 1 292 ? 3.549 3.726 -21.642 1.00 95.19 292 CYS A O 1
ATOM 2248 N N . ARG A 1 293 ? 4.390 4.424 -23.619 1.00 94.25 293 ARG A N 1
ATOM 2249 C CA . ARG A 1 293 ? 3.118 4.790 -24.246 1.00 94.25 293 ARG A CA 1
ATOM 2250 C C . ARG A 1 293 ? 2.201 3.581 -24.428 1.00 94.25 293 ARG A C 1
ATOM 2252 O O . ARG A 1 293 ? 1.023 3.671 -24.115 1.00 94.25 293 ARG A O 1
ATOM 2259 N N . ARG A 1 294 ? 2.725 2.450 -24.914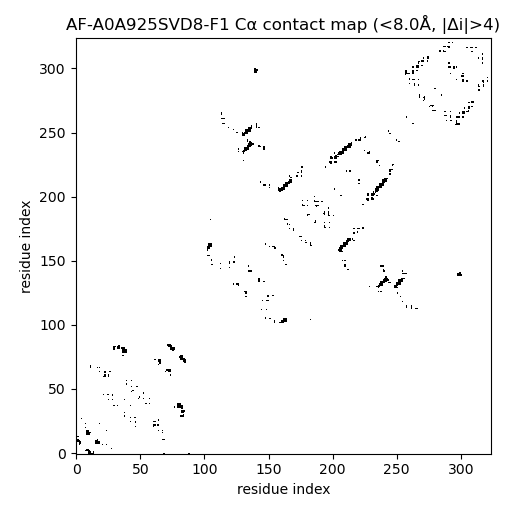 1.00 93.94 294 ARG A N 1
ATOM 2260 C CA . ARG A 1 294 ? 1.941 1.216 -25.127 1.00 93.94 294 ARG A CA 1
ATOM 2261 C C . ARG A 1 294 ? 1.522 0.514 -23.849 1.00 93.94 294 ARG A C 1
ATOM 2263 O O . ARG A 1 294 ? 0.579 -0.266 -23.863 1.00 93.94 294 ARG A O 1
ATOM 2270 N N . LEU A 1 295 ? 2.242 0.756 -22.765 1.00 93.62 295 LEU A N 1
ATOM 2271 C CA . LEU A 1 295 ? 1.899 0.243 -21.445 1.00 93.62 295 LEU A CA 1
ATOM 2272 C C . LEU A 1 295 ? 1.007 1.224 -20.671 1.00 93.62 295 LEU A C 1
ATOM 2274 O O . LEU A 1 295 ? 0.873 1.080 -19.457 1.00 93.62 295 LEU A O 1
ATOM 2278 N N . ASP A 1 296 ? 0.436 2.220 -21.359 1.00 91.06 296 ASP A N 1
ATOM 2279 C CA . ASP A 1 296 ? -0.486 3.228 -20.832 1.00 91.06 296 ASP A CA 1
ATOM 2280 C C . ASP A 1 296 ? 0.035 3.939 -19.574 1.00 91.06 296 ASP A C 1
ATOM 2282 O O . ASP A 1 296 ? -0.740 4.300 -18.691 1.00 91.06 296 ASP A O 1
ATOM 2286 N N . GLY A 1 297 ? 1.358 4.085 -19.430 1.00 91.81 297 GLY A N 1
ATOM 2287 C CA . GLY A 1 297 ? 1.963 4.667 -18.229 1.00 91.81 297 GLY A CA 1
ATOM 2288 C C . GLY A 1 297 ? 1.713 3.865 -16.939 1.00 91.81 297 GLY A C 1
ATOM 2289 O O . GLY A 1 297 ? 1.869 4.409 -15.844 1.00 91.81 297 GLY A O 1
ATOM 2290 N N . LEU A 1 298 ? 1.303 2.592 -17.026 1.00 92.00 298 LEU A N 1
ATOM 2291 C CA . LEU A 1 298 ? 1.000 1.746 -15.868 1.00 92.00 298 LEU A CA 1
ATOM 2292 C C . LEU A 1 298 ? 2.299 1.246 -15.205 1.00 92.00 298 LEU A C 1
ATOM 2294 O O . LEU A 1 298 ? 3.006 0.427 -15.801 1.00 92.00 298 LEU A O 1
ATOM 2298 N N . PRO A 1 299 ? 2.606 1.648 -13.953 1.00 90.56 299 PRO A N 1
ATOM 2299 C CA . PRO A 1 299 ? 3.852 1.296 -13.273 1.00 90.56 299 PRO A CA 1
ATOM 2300 C C . PRO A 1 299 ? 4.182 -0.195 -13.279 1.00 90.56 299 PRO A C 1
ATOM 2302 O O . PRO A 1 299 ? 5.295 -0.571 -13.630 1.00 90.56 299 PRO A O 1
ATOM 2305 N N . LEU A 1 300 ? 3.216 -1.058 -12.945 1.00 88.94 300 LEU A N 1
ATOM 2306 C CA . LEU A 1 300 ? 3.461 -2.502 -12.902 1.00 88.94 300 LEU A CA 1
ATOM 2307 C C . LEU A 1 300 ? 3.818 -3.062 -14.286 1.00 88.94 300 LEU A C 1
ATOM 2309 O O . LEU A 1 300 ? 4.709 -3.897 -14.412 1.00 88.94 300 LEU A O 1
ATOM 2313 N N . ALA A 1 301 ? 3.135 -2.597 -15.331 1.00 91.19 301 ALA A N 1
ATOM 2314 C CA . ALA A 1 301 ? 3.402 -3.036 -16.694 1.00 91.19 301 ALA A CA 1
ATOM 2315 C C . ALA A 1 301 ? 4.805 -2.593 -17.144 1.00 91.19 301 ALA A C 1
ATOM 2317 O O . ALA A 1 301 ? 5.553 -3.389 -17.716 1.00 91.19 301 ALA A O 1
ATOM 2318 N N . ILE A 1 302 ? 5.192 -1.361 -16.801 1.00 94.00 302 ILE A N 1
ATOM 2319 C CA . ILE A 1 302 ? 6.528 -0.804 -17.049 1.00 94.00 302 ILE A CA 1
ATOM 2320 C C . ILE A 1 302 ? 7.607 -1.605 -16.311 1.00 94.00 302 ILE A C 1
ATOM 2322 O O . ILE A 1 302 ? 8.617 -1.967 -16.913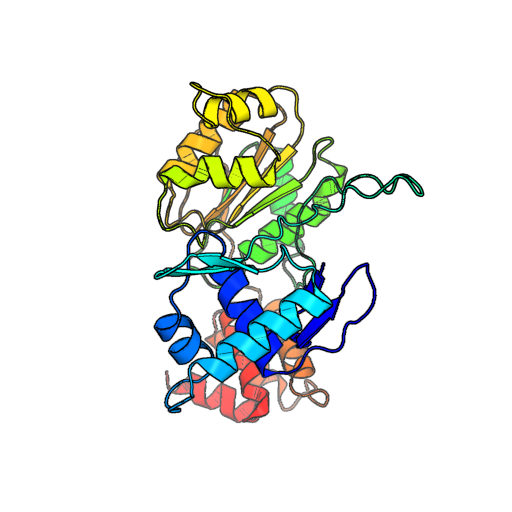 1.00 94.00 302 ILE A O 1
ATOM 2326 N N . GLU A 1 303 ? 7.397 -1.936 -15.036 1.00 92.81 303 GLU A N 1
ATOM 2327 C CA . GLU A 1 303 ? 8.329 -2.748 -14.242 1.00 92.81 303 GLU A CA 1
ATOM 2328 C C . GLU A 1 303 ? 8.527 -4.146 -14.846 1.00 92.81 303 GLU A C 1
ATOM 2330 O O . GLU A 1 303 ? 9.657 -4.631 -14.947 1.00 92.81 303 GLU A O 1
ATOM 2335 N N . LEU A 1 304 ? 7.446 -4.775 -15.316 1.00 91.88 304 LEU A N 1
ATOM 2336 C CA . LEU A 1 304 ? 7.503 -6.069 -15.999 1.00 91.88 304 LEU A CA 1
ATOM 2337 C C . LEU A 1 304 ? 8.236 -5.986 -17.344 1.00 91.88 304 LEU A C 1
ATOM 2339 O O . LEU A 1 304 ? 8.968 -6.914 -17.694 1.00 91.88 304 LEU A O 1
ATOM 2343 N N . ALA A 1 305 ? 8.067 -4.897 -18.096 1.00 93.12 305 ALA A N 1
ATOM 2344 C CA . ALA A 1 305 ? 8.803 -4.671 -19.337 1.00 93.12 305 ALA A CA 1
ATOM 2345 C C . ALA A 1 305 ? 10.297 -4.440 -19.072 1.00 93.12 305 ALA A C 1
ATOM 2347 O O . ALA A 1 305 ? 11.131 -5.087 -19.702 1.00 93.12 305 ALA A O 1
ATOM 2348 N N . ALA A 1 306 ? 10.642 -3.608 -18.087 1.00 93.38 306 ALA A N 1
ATOM 2349 C CA . ALA A 1 306 ? 12.024 -3.377 -17.678 1.00 93.38 306 ALA A CA 1
ATOM 2350 C C . ALA A 1 306 ? 12.712 -4.679 -17.230 1.00 93.38 306 ALA A C 1
ATOM 2352 O O . ALA A 1 306 ? 13.848 -4.947 -17.612 1.00 93.38 306 ALA A O 1
ATOM 2353 N N . ALA A 1 307 ? 12.010 -5.561 -16.510 1.00 92.00 307 ALA A N 1
ATOM 2354 C CA . ALA A 1 307 ? 12.549 -6.864 -16.111 1.00 92.00 307 ALA A CA 1
ATOM 2355 C C . ALA A 1 307 ? 12.937 -7.764 -17.306 1.00 92.00 307 ALA A C 1
ATOM 2357 O O . ALA A 1 307 ? 13.849 -8.589 -17.186 1.00 92.00 307 ALA A O 1
ATOM 2358 N N . ARG A 1 308 ? 12.290 -7.599 -18.471 1.00 93.06 308 ARG A N 1
ATOM 2359 C CA . ARG A 1 308 ? 12.607 -8.354 -19.700 1.00 93.06 308 ARG A CA 1
ATOM 2360 C C . ARG A 1 308 ? 13.910 -7.911 -20.366 1.00 93.06 308 ARG A C 1
ATOM 2362 O O . ARG A 1 308 ? 14.454 -8.693 -21.144 1.00 93.06 308 ARG A O 1
ATOM 2369 N N . MET A 1 309 ? 14.461 -6.746 -20.013 1.00 93.69 309 MET A N 1
ATOM 2370 C CA . MET A 1 309 ? 15.735 -6.246 -20.555 1.00 93.69 309 MET A CA 1
ATOM 2371 C C . MET A 1 309 ? 16.921 -7.191 -20.296 1.00 93.69 309 MET A C 1
ATOM 2373 O O . MET A 1 309 ? 17.900 -7.173 -21.032 1.00 93.69 309 MET A O 1
ATOM 2377 N N . ARG A 1 310 ? 16.816 -8.113 -19.324 1.00 90.56 310 ARG A N 1
ATOM 2378 C CA . ARG A 1 310 ? 17.816 -9.184 -19.121 1.00 90.56 310 ARG A CA 1
ATOM 2379 C C . ARG A 1 310 ? 17.959 -10.135 -20.311 1.00 90.56 310 ARG A C 1
ATOM 2381 O O . ARG A 1 310 ? 19.002 -10.761 -20.459 1.00 90.56 310 ARG A O 1
ATOM 2388 N N . ALA A 1 311 ? 16.895 -10.313 -21.090 1.00 90.31 311 ALA A N 1
ATOM 2389 C CA . ALA A 1 311 ? 16.809 -11.337 -22.128 1.00 90.31 311 ALA A CA 1
ATOM 2390 C C . ALA A 1 311 ? 16.681 -10.759 -23.543 1.00 90.31 311 ALA A C 1
ATOM 2392 O O . ALA A 1 311 ? 16.810 -11.501 -24.515 1.00 90.31 311 ALA A O 1
ATOM 2393 N N . MET A 1 312 ? 16.387 -9.466 -23.676 1.00 90.81 312 MET A N 1
ATOM 2394 C CA . MET A 1 312 ? 16.160 -8.822 -24.967 1.00 90.81 312 MET A CA 1
ATOM 2395 C C . MET A 1 312 ? 16.483 -7.332 -24.922 1.00 90.81 312 MET A C 1
ATOM 2397 O O . MET A 1 312 ? 16.250 -6.697 -23.895 1.00 90.81 312 MET A O 1
ATOM 2401 N N . PRO A 1 313 ? 16.984 -6.769 -26.032 1.00 92.31 313 PRO A N 1
ATOM 2402 C CA . PRO A 1 313 ? 17.237 -5.342 -26.132 1.00 92.31 313 PRO A CA 1
ATOM 2403 C C . PRO A 1 313 ? 15.927 -4.542 -26.247 1.00 92.31 313 PRO A C 1
ATOM 2405 O O . PRO A 1 313 ? 14.856 -5.084 -26.535 1.00 92.31 313 PRO A O 1
ATOM 2408 N N . VAL A 1 314 ? 16.020 -3.234 -26.000 1.00 94.69 314 VAL A N 1
ATOM 2409 C CA . VAL A 1 314 ? 14.865 -2.326 -25.878 1.00 94.69 314 VAL A CA 1
ATOM 2410 C C . VAL A 1 314 ? 14.028 -2.227 -27.161 1.00 94.69 314 VAL A C 1
ATOM 2412 O O . VAL A 1 314 ? 12.802 -2.187 -27.096 1.00 94.69 314 VAL A O 1
ATOM 2415 N N . ASP A 1 315 ? 14.667 -2.259 -28.328 1.00 93.94 315 ASP A N 1
ATOM 2416 C CA . ASP A 1 315 ? 14.025 -2.258 -29.646 1.00 93.94 315 ASP A CA 1
ATOM 2417 C C . ASP A 1 315 ? 13.184 -3.523 -29.869 1.00 93.94 315 ASP A C 1
ATOM 2419 O O . ASP A 1 315 ? 12.047 -3.446 -30.338 1.00 93.94 315 ASP A O 1
ATOM 2423 N N . ALA A 1 316 ? 13.690 -4.684 -29.441 1.00 93.06 316 ALA A N 1
ATOM 2424 C CA . ALA A 1 316 ? 12.953 -5.940 -29.511 1.00 93.06 316 ALA A CA 1
ATOM 2425 C C . ALA A 1 316 ? 11.736 -5.959 -28.569 1.00 93.06 316 ALA A C 1
ATOM 2427 O O . ALA A 1 316 ? 10.696 -6.512 -28.926 1.00 93.06 316 ALA A O 1
ATOM 2428 N N . ILE A 1 317 ? 11.828 -5.346 -27.381 1.00 93.19 317 ILE A N 1
ATOM 2429 C CA . ILE A 1 317 ? 10.671 -5.194 -26.479 1.00 93.19 317 ILE A CA 1
ATOM 2430 C C . ILE A 1 317 ? 9.610 -4.305 -27.128 1.00 93.19 317 ILE A C 1
ATOM 2432 O O . ILE A 1 317 ? 8.443 -4.696 -27.167 1.00 93.19 317 ILE A O 1
ATOM 2436 N N . ALA A 1 318 ? 10.012 -3.148 -27.663 1.00 92.38 318 ALA A N 1
ATOM 2437 C CA . ALA A 1 318 ? 9.107 -2.221 -28.335 1.00 92.38 318 ALA A CA 1
ATOM 2438 C C . ALA A 1 318 ? 8.387 -2.896 -29.516 1.00 92.38 318 ALA A C 1
ATOM 2440 O O . ALA A 1 318 ? 7.167 -2.804 -29.628 1.00 92.38 318 ALA A O 1
ATOM 2441 N N . ALA A 1 319 ? 9.119 -3.653 -30.341 1.00 91.00 319 ALA A N 1
ATOM 2442 C CA . ALA A 1 319 ? 8.551 -4.389 -31.468 1.00 91.00 319 ALA A CA 1
ATOM 2443 C C . ALA A 1 319 ? 7.512 -5.435 -31.033 1.00 91.00 319 ALA A C 1
ATOM 2445 O O . ALA A 1 319 ? 6.450 -5.521 -31.631 1.00 91.00 319 ALA A O 1
ATOM 2446 N N . ARG A 1 320 ? 7.754 -6.194 -29.958 1.00 89.12 320 ARG A N 1
ATOM 2447 C CA . ARG A 1 320 ? 6.796 -7.217 -29.490 1.00 89.12 320 ARG A CA 1
ATOM 2448 C C . ARG A 1 320 ? 5.530 -6.634 -28.875 1.00 89.12 320 ARG A C 1
ATOM 2450 O O . ARG A 1 320 ? 4.514 -7.317 -28.839 1.00 89.12 320 ARG A O 1
ATOM 2457 N N . LEU A 1 321 ? 5.585 -5.399 -28.379 1.00 86.00 321 LEU A N 1
ATOM 2458 C CA . LEU A 1 321 ? 4.388 -4.674 -27.960 1.00 86.00 321 LEU A CA 1
ATOM 2459 C C . LEU A 1 321 ? 3.600 -4.125 -29.162 1.00 86.00 321 LEU A C 1
ATOM 2461 O O . LEU A 1 321 ? 2.449 -3.747 -28.968 1.00 86.00 321 LEU A O 1
ATOM 2465 N N . ASN A 1 322 ? 4.181 -4.094 -30.375 1.00 73.69 322 ASN A N 1
ATOM 2466 C CA . ASN A 1 322 ? 3.476 -3.747 -31.617 1.00 73.69 322 ASN A CA 1
ATOM 2467 C C . ASN A 1 322 ? 2.502 -4.822 -32.104 1.00 73.69 322 ASN A C 1
ATOM 2469 O O . ASN A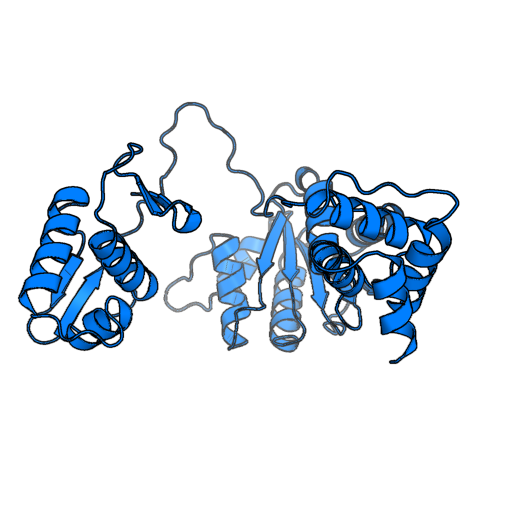 1 322 ? 1.548 -4.475 -32.796 1.00 73.69 322 ASN A O 1
ATOM 2473 N N . ASP A 1 323 ? 2.733 -6.077 -31.726 1.00 59.84 323 ASP A N 1
ATOM 2474 C CA . ASP A 1 323 ? 1.998 -7.241 -32.235 1.00 59.84 323 ASP A CA 1
ATOM 2475 C C . ASP A 1 323 ? 0.789 -7.647 -31.364 1.00 59.84 323 ASP A C 1
ATOM 2477 O O . ASP A 1 323 ? 0.120 -8.636 -31.667 1.00 59.84 323 ASP A O 1
ATOM 2481 N N . CYS A 1 324 ? 0.520 -6.903 -30.285 1.00 48.03 324 CYS A N 1
ATOM 2482 C CA . CYS A 1 324 ? -0.615 -7.082 -29.372 1.00 48.03 324 CYS A CA 1
ATOM 2483 C C . CYS A 1 324 ? -1.606 -5.923 -29.515 1.00 48.03 324 CYS A C 1
ATOM 2485 O O . CYS A 1 324 ? -2.821 -6.196 -29.396 1.00 48.03 324 CYS A O 1
#

Nearest PDB structures (foldseek):
  5ju7-assembly1_A  TM=8.917E-01  e=5.830E-05  Escherichia coli K-12
  4qwq-assembly2_A  TM=8.753E-01  e=1.229E-03  Staphylococcus aureus
  4ixa-assembly2_B  TM=8.160E-01  e=6.319E-04  Staphylococcus epidermidis ATCC 12228
  5x5l-assembly1_M  TM=8.298E-01  e=1.100E-03  Acinetobacter baumannii
  1kgs-assembly1_A  TM=8.241E-01  e=3.232E-02  Thermotoga maritima

Solvent-accessible surface area (backbone atoms only — not comparable to full-atom values): 18429 Å² total; per-residue (Å²): 111,50,77,39,80,94,74,74,40,40,25,48,88,87,38,84,48,94,65,55,73,67,39,47,44,52,48,49,61,31,59,80,42,42,91,46,74,44,34,60,67,58,52,44,48,73,65,39,68,96,56,97,70,65,73,65,57,59,54,52,34,54,50,53,47,22,73,69,64,36,75,65,30,52,43,77,43,87,98,54,28,39,27,42,51,63,71,78,74,73,74,71,76,72,88,75,71,90,69,72,79,69,54,51,69,72,76,83,75,92,60,88,85,72,64,60,66,64,58,44,53,52,51,51,52,47,54,71,78,38,47,31,38,34,36,26,34,99,65,56,49,48,55,68,58,52,52,50,52,43,45,66,75,43,37,90,77,22,87,65,8,29,42,62,37,81,40,74,88,60,90,51,51,86,45,50,61,55,53,48,26,61,70,72,71,53,68,70,52,93,98,47,64,54,61,60,48,49,26,62,61,30,36,89,32,33,28,36,40,33,40,31,53,34,64,88,34,35,66,47,51,27,58,48,50,52,48,37,49,73,40,3,89,52,31,33,37,42,35,21,23,61,59,82,60,85,46,93,72,58,41,82,44,78,52,60,57,46,54,73,69,41,27,40,52,43,31,49,55,46,25,31,76,66,39,75,86,65,74,88,42,93,86,49,43,65,33,50,50,50,41,31,59,75,41,62,20,23,53,51,55,37,51,56,54,21,63,45,54,72,81,42,58,63,62,60,54,34,54,61,64,70,80,112

Mean predicted aligned error: 14.47 Å